Protein AF-A0A7X1X2T4-F1 (afdb_monomer)

Foldseek 3Di:
DDDDDDDDDDDPDDDDDDPPPCVVPVVVVVPDDDPVVVVVVVLLVQLLLCLLALQDWDWDDDPNDTDDTQDRQDDPVSSLVSCCRSVNVVQSLQWDWDWDDDPQKIKTWIWGALLPWALDQSQDFEEENSHTADEPLLLVLLCLLCVVSHDPNIHIHTHMYMYHPPVQKAQPPDPVSRYIDGVDSVVVSCVSNVRSNVSNVPDDVVSVPPDDD

InterPro domains:
  IPR002099 DNA mismatch repair protein MutL/Mlh/PMS [TIGR00585] (4-206)
  IPR013507 DNA mismatch repair protein, S5 domain 2-like [PF01119] (84-200)
  IPR013507 DNA mismatch repair protein, S5 domain 2-like [SM01340] (83-201)
  IPR014721 Small ribosomal subunit protein uS5 domain 2-type fold, subgroup [G3DSA:3.30.230.10] (88-198)
  IPR020568 Ribosomal protein uS5 domain 2-type superfamily [SSF54211] (62-201)
  IPR036890 Histidine kinase/HSP90-like ATPase superfamily [G3DSA:3.30.565.10] (1-87)
  IPR036890 Histidine kinase/HSP90-like ATPase superfamily [SSF55874] (4-72)
  IPR038973 DNA mismatch repair protein MutL/Mlh/Pms-like [PTHR10073] (6-193)

Structure (mmCIF, N/CA/C/O backbone):
data_AF-A0A7X1X2T4-F1
#
_entry.id   AF-A0A7X1X2T4-F1
#
loop_
_atom_site.group_PDB
_atom_site.id
_atom_site.type_symbol
_atom_site.label_atom_id
_atom_site.label_alt_id
_atom_site.label_comp_id
_atom_site.label_asym_id
_atom_site.label_entity_id
_atom_site.label_seq_id
_atom_site.pdbx_PDB_ins_code
_atom_site.Cartn_x
_atom_site.Cartn_y
_atom_site.Cartn_z
_atom_site.occupancy
_atom_site.B_iso_or_equiv
_atom_site.auth_seq_id
_atom_site.auth_comp_id
_atom_site.auth_asym_id
_atom_site.auth_atom_id
_atom_site.pdbx_PDB_model_num
ATOM 1 N N . MET A 1 1 ? -18.699 -9.659 30.745 1.00 63.59 1 MET A N 1
ATOM 2 C CA . MET A 1 1 ? -19.934 -8.911 30.433 1.00 63.59 1 MET A CA 1
ATOM 3 C C . MET A 1 1 ? -20.520 -9.538 29.179 1.00 63.59 1 MET A C 1
ATOM 5 O O . MET A 1 1 ? -19.799 -9.625 28.194 1.00 63.59 1 MET A O 1
ATOM 9 N N . ALA A 1 2 ? -21.730 -10.094 29.244 1.00 70.31 2 ALA A N 1
ATOM 10 C CA . ALA A 1 2 ? -22.362 -10.712 28.076 1.00 70.31 2 ALA A CA 1
ATOM 11 C C . ALA A 1 2 ? -22.822 -9.621 27.085 1.00 70.31 2 ALA A C 1
ATOM 13 O O . ALA A 1 2 ? -23.229 -8.547 27.541 1.00 70.31 2 ALA A O 1
ATOM 14 N N . PRO A 1 3 ? -22.749 -9.853 25.760 1.00 77.50 3 PRO A N 1
ATOM 15 C CA . PRO A 1 3 ? -23.219 -8.886 24.774 1.00 77.50 3 PRO A CA 1
ATOM 16 C C . PRO A 1 3 ? -24.728 -8.666 24.940 1.00 77.50 3 PRO A C 1
ATOM 18 O O . PRO A 1 3 ? -25.505 -9.619 24.952 1.00 77.50 3 PRO A O 1
ATOM 21 N N . ARG A 1 4 ? -25.146 -7.404 25.090 1.00 85.38 4 ARG A N 1
ATOM 22 C CA . ARG A 1 4 ? -26.554 -7.020 25.254 1.00 85.38 4 ARG A CA 1
ATOM 23 C C . ARG A 1 4 ? -27.045 -6.360 23.972 1.00 85.38 4 ARG A C 1
ATOM 25 O O . ARG A 1 4 ? -26.683 -5.222 23.693 1.00 85.38 4 ARG A O 1
ATOM 32 N N . VAL A 1 5 ? -27.860 -7.080 23.209 1.00 90.00 5 VAL A N 1
ATOM 33 C CA . VAL A 1 5 ? -28.490 -6.561 21.989 1.00 90.00 5 VAL A CA 1
ATOM 34 C C . VAL A 1 5 ? -29.560 -5.544 22.374 1.00 90.00 5 VAL A C 1
ATOM 36 O O . VAL A 1 5 ? -30.361 -5.796 23.274 1.00 90.00 5 VAL A O 1
ATOM 39 N N . GLN A 1 6 ? -29.550 -4.387 21.718 1.00 93.25 6 GLN A N 1
ATOM 40 C CA . GLN A 1 6 ? -30.522 -3.316 21.923 1.00 93.25 6 GLN A CA 1
ATOM 41 C C . GLN A 1 6 ? -30.876 -2.696 20.566 1.00 93.25 6 GLN A C 1
ATOM 43 O O . GLN A 1 6 ? -30.005 -2.644 19.693 1.00 93.25 6 GLN A O 1
ATOM 48 N N . PRO A 1 7 ? -32.119 -2.226 20.367 1.00 94.44 7 PRO A N 1
ATOM 49 C CA . PRO A 1 7 ? -32.477 -1.470 19.174 1.00 94.44 7 PRO A CA 1
ATOM 50 C C . PRO A 1 7 ? -31.606 -0.217 19.039 1.00 94.44 7 PRO A C 1
ATOM 52 O O . PRO A 1 7 ? -31.350 0.475 20.024 1.00 94.44 7 PRO A O 1
ATOM 55 N N . ALA A 1 8 ? -31.174 0.088 17.819 1.00 94.56 8 ALA A N 1
ATOM 56 C CA . ALA A 1 8 ? -30.404 1.285 17.509 1.00 94.56 8 ALA A CA 1
ATOM 57 C C . ALA A 1 8 ? -30.782 1.803 16.118 1.00 94.56 8 ALA A C 1
ATOM 59 O O . ALA A 1 8 ? -31.032 1.017 15.204 1.00 94.56 8 ALA A O 1
ATOM 60 N N . ALA A 1 9 ? -30.809 3.124 15.956 1.00 96.50 9 ALA A N 1
ATOM 61 C CA . ALA A 1 9 ? -30.953 3.746 14.647 1.00 96.50 9 ALA A CA 1
ATOM 62 C C . ALA A 1 9 ? -29.603 3.701 13.918 1.00 96.50 9 ALA A C 1
ATOM 64 O O . ALA A 1 9 ? -28.605 4.213 14.424 1.00 96.50 9 ALA A O 1
ATOM 65 N N . HIS A 1 10 ? -29.567 3.089 12.736 1.00 97.12 10 HIS A N 1
ATOM 66 C CA . HIS A 1 10 ? -28.363 3.006 11.915 1.00 97.12 10 HIS A CA 1
ATOM 67 C C . HIS A 1 10 ? -28.761 2.888 10.432 1.00 97.12 10 HIS A C 1
ATOM 69 O O . HIS A 1 10 ? -29.718 2.172 10.129 1.00 97.12 10 HIS A O 1
ATOM 75 N N . PRO A 1 11 ? -28.069 3.567 9.498 1.00 97.50 11 PRO A N 1
ATOM 76 C CA . PRO A 1 11 ? -28.269 3.342 8.064 1.00 97.50 11 PRO A CA 1
ATOM 77 C C . PRO A 1 11 ? -27.850 1.915 7.655 1.00 97.50 11 PRO A C 1
ATOM 79 O O . PRO A 1 11 ? -27.328 1.147 8.460 1.00 97.50 11 PRO A O 1
ATOM 82 N N . VAL A 1 12 ? -28.033 1.529 6.391 1.00 97.88 12 VAL A N 1
ATOM 83 C CA . VAL A 1 12 ? -27.515 0.236 5.905 1.00 97.88 12 VAL A CA 1
ATOM 84 C C . VAL A 1 12 ? -25.985 0.221 6.012 1.00 97.88 12 VAL A C 1
ATOM 86 O O . VAL A 1 12 ? -25.315 1.104 5.482 1.00 97.88 12 VAL A O 1
ATOM 89 N N . GLY A 1 13 ? -25.435 -0.772 6.713 1.00 96.38 13 GLY A N 1
ATOM 90 C CA . GLY A 1 13 ? -23.999 -0.913 6.953 1.00 96.38 13 GLY A CA 1
ATOM 91 C C . GLY A 1 13 ? -23.700 -1.408 8.365 1.00 96.38 13 GLY A C 1
ATOM 92 O O . GLY A 1 13 ? -24.553 -1.988 9.036 1.00 96.38 13 GLY A O 1
ATOM 93 N N . THR A 1 14 ? -22.476 -1.178 8.837 1.00 97.25 14 THR A N 1
ATOM 94 C CA . THR A 1 14 ? -22.048 -1.590 10.179 1.00 97.25 14 THR A CA 1
ATOM 95 C C . THR A 1 14 ? -21.086 -0.562 10.755 1.00 97.25 14 THR A C 1
ATOM 97 O O . THR A 1 14 ? -20.099 -0.212 10.112 1.00 97.25 14 THR A O 1
ATOM 100 N N . SER A 1 15 ? -21.359 -0.115 11.979 1.00 96.56 15 SER A N 1
ATOM 101 C CA . SER A 1 15 ? -20.436 0.689 12.780 1.00 96.56 15 SER A CA 1
ATOM 102 C C . SER A 1 15 ? -19.918 -0.148 13.940 1.00 96.56 15 SER A C 1
ATOM 104 O O . SER A 1 15 ? -20.695 -0.787 14.648 1.00 96.56 15 SER A O 1
ATOM 106 N N . VAL A 1 16 ? -18.601 -0.139 14.137 1.00 96.62 16 VAL A N 1
ATOM 107 C CA . VAL A 1 16 ? -17.939 -0.804 15.262 1.00 96.62 16 VAL A CA 1
ATOM 108 C C . VAL A 1 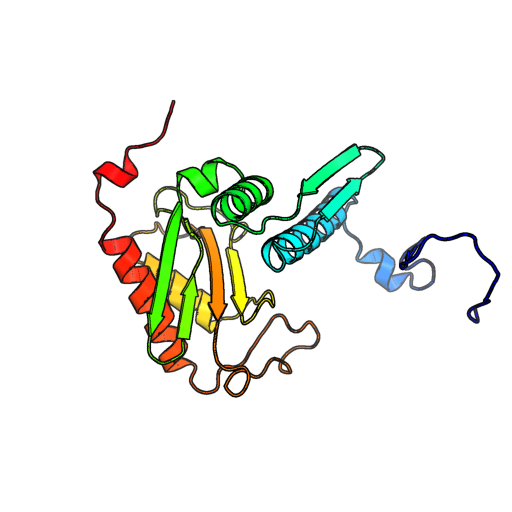16 ? -17.274 0.267 16.109 1.00 96.62 16 VAL A C 1
ATOM 110 O O . VAL A 1 16 ? -16.404 0.988 15.628 1.00 96.62 16 VAL A O 1
ATOM 113 N N . GLU A 1 17 ? -17.679 0.361 17.372 1.00 95.06 17 GLU A N 1
ATOM 114 C CA . GLU A 1 17 ? -17.093 1.283 18.336 1.00 95.06 17 GLU A CA 1
ATOM 115 C C . GLU A 1 17 ? -16.307 0.506 19.395 1.00 95.06 17 GLU A C 1
ATOM 117 O O . GLU A 1 17 ? -16.825 -0.413 20.029 1.00 95.06 17 GLU A O 1
ATOM 122 N N . VAL A 1 18 ? -15.043 0.885 19.588 1.00 95.56 18 VAL A N 1
ATOM 123 C CA . VAL A 1 18 ? -14.159 0.298 20.598 1.00 95.56 18 VAL A CA 1
ATOM 124 C C . VAL A 1 18 ? -13.723 1.410 21.542 1.00 95.56 18 VAL A C 1
ATOM 126 O O . VAL A 1 18 ? -13.043 2.346 21.126 1.00 95.56 18 VAL A O 1
ATOM 129 N N . ARG A 1 19 ? -14.113 1.305 22.814 1.00 94.88 19 ARG A N 1
ATOM 130 C CA . ARG A 1 19 ? -13.722 2.230 23.886 1.00 94.88 19 ARG A CA 1
ATOM 131 C C . ARG A 1 19 ? -12.868 1.511 24.918 1.00 94.88 19 ARG A C 1
ATOM 133 O O . ARG A 1 19 ? -12.978 0.296 25.076 1.00 94.88 19 ARG A O 1
ATOM 140 N N . ASP A 1 20 ? -12.017 2.279 25.592 1.00 93.69 20 ASP A N 1
ATOM 141 C CA . ASP A 1 20 ? -11.197 1.817 26.715 1.00 93.69 20 ASP A CA 1
ATOM 142 C C . ASP A 1 20 ? -10.411 0.530 26.404 1.00 93.69 20 ASP A C 1
ATOM 144 O O . ASP A 1 20 ? -10.425 -0.447 27.157 1.00 93.69 20 ASP A O 1
ATOM 148 N N . LEU A 1 21 ? -9.720 0.506 25.258 1.00 94.88 21 LEU A N 1
ATOM 149 C CA . LEU A 1 21 ? -8.947 -0.658 24.828 1.00 94.88 21 LEU A CA 1
ATOM 150 C C . LEU A 1 21 ? -7.968 -1.097 25.934 1.00 94.88 21 LEU A C 1
ATOM 152 O O . LEU A 1 21 ? -7.192 -0.302 26.462 1.00 94.88 21 LEU A O 1
ATOM 156 N N . PHE A 1 22 ? -8.014 -2.386 26.279 1.00 95.56 22 PHE A N 1
ATOM 157 C CA . PHE A 1 22 ? -7.233 -3.015 27.352 1.00 95.56 22 PHE A CA 1
ATOM 158 C C . PHE A 1 22 ? -7.579 -2.604 28.795 1.00 95.56 22 PHE A C 1
ATOM 160 O O . PHE A 1 22 ? -6.800 -2.928 29.697 1.00 95.56 22 PHE A O 1
ATOM 167 N N . PHE A 1 23 ? -8.732 -1.971 29.063 1.00 94.06 23 PHE A N 1
ATOM 168 C CA . PHE A 1 23 ? -9.129 -1.576 30.428 1.00 94.06 23 PHE A CA 1
ATOM 169 C C . PHE A 1 23 ? -9.095 -2.729 31.446 1.00 94.06 23 PHE A C 1
ATOM 171 O O . PHE A 1 23 ? -8.668 -2.534 32.581 1.00 94.06 23 PHE A O 1
ATOM 178 N N . ASN A 1 24 ? -9.489 -3.938 31.032 1.00 93.62 24 ASN A N 1
ATOM 179 C CA . ASN A 1 24 ? -9.535 -5.147 31.859 1.00 93.62 24 ASN A CA 1
ATOM 180 C C . ASN A 1 24 ? -8.314 -6.070 31.678 1.00 93.62 24 ASN A C 1
ATOM 182 O O . ASN A 1 24 ? -8.291 -7.176 32.214 1.00 93.62 24 ASN A O 1
ATOM 186 N N . THR A 1 25 ? -7.290 -5.634 30.938 1.00 94.56 25 THR A N 1
ATOM 187 C CA . THR A 1 25 ? -6.040 -6.382 30.732 1.00 94.56 25 THR A CA 1
ATOM 188 C C . THR A 1 25 ? -4.835 -5.485 31.042 1.00 94.56 25 THR A C 1
ATOM 190 O O . THR A 1 25 ? -4.129 -5.058 30.122 1.00 94.56 25 THR A O 1
ATOM 193 N N . PRO A 1 26 ? -4.564 -5.184 32.327 1.00 91.31 26 PRO A N 1
ATOM 194 C CA . PRO A 1 26 ? -3.590 -4.164 32.729 1.00 91.31 26 PRO A CA 1
ATOM 195 C C . PRO A 1 26 ? -2.170 -4.461 32.239 1.00 91.31 26 PRO A C 1
ATOM 197 O O . PRO A 1 26 ? -1.449 -3.543 31.856 1.00 91.31 26 PRO A O 1
ATOM 200 N N . ALA A 1 27 ? -1.779 -5.738 32.178 1.00 95.19 27 ALA A N 1
ATOM 201 C CA . ALA A 1 27 ? -0.491 -6.139 31.619 1.00 95.19 27 ALA A CA 1
ATOM 202 C C . ALA A 1 27 ? -0.345 -5.729 30.142 1.00 95.19 27 ALA A C 1
ATOM 204 O O . ALA A 1 27 ? 0.698 -5.209 29.772 1.00 95.19 27 ALA A O 1
ATOM 205 N N . ARG A 1 28 ? -1.395 -5.884 29.317 1.00 93.31 28 ARG A N 1
ATOM 206 C CA . ARG A 1 28 ? -1.387 -5.463 2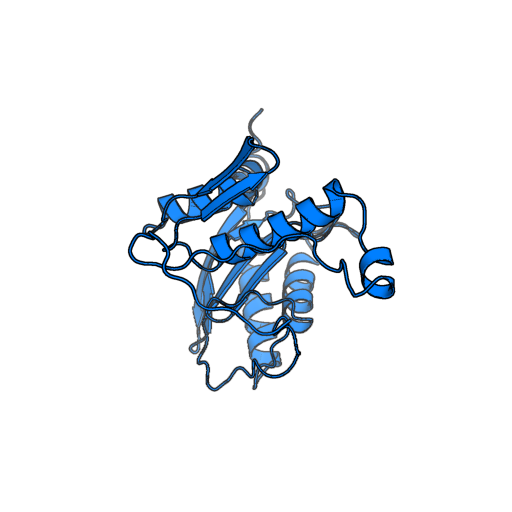7.902 1.00 93.31 28 ARG A CA 1
ATOM 207 C C . ARG A 1 28 ? -1.367 -3.945 27.758 1.00 93.31 28 ARG A C 1
ATOM 209 O O . ARG A 1 28 ? -0.632 -3.428 26.928 1.00 93.31 28 ARG A O 1
ATOM 216 N N . ARG A 1 29 ? -2.113 -3.231 28.608 1.00 92.88 29 ARG A N 1
ATOM 217 C CA . ARG A 1 29 ? -2.157 -1.760 28.603 1.00 92.88 29 ARG A CA 1
ATOM 218 C C . ARG A 1 29 ? -0.772 -1.134 28.803 1.00 92.88 29 ARG A C 1
ATOM 220 O O . ARG A 1 29 ? -0.484 -0.116 28.189 1.00 92.88 29 ARG A O 1
ATOM 227 N N . LYS A 1 30 ? 0.102 -1.768 29.595 1.00 93.19 30 LYS A N 1
ATOM 228 C CA . LYS A 1 30 ? 1.492 -1.322 29.808 1.00 93.19 30 LYS A CA 1
ATOM 229 C C . LYS A 1 30 ? 2.378 -1.386 28.553 1.00 93.19 30 LYS A C 1
ATOM 231 O O . LYS A 1 30 ? 3.438 -0.772 28.556 1.00 93.19 30 LYS A O 1
ATOM 236 N N . PHE A 1 31 ? 1.979 -2.114 27.504 1.00 95.25 31 PHE A N 1
ATOM 237 C CA . PHE A 1 31 ? 2.730 -2.178 26.242 1.00 95.25 31 PHE A CA 1
ATOM 238 C C . PHE A 1 31 ? 2.406 -1.036 25.277 1.00 95.25 31 PHE A C 1
ATOM 240 O O . PHE A 1 31 ? 3.163 -0.850 24.322 1.00 95.25 31 PHE A O 1
ATOM 247 N N . LEU A 1 32 ? 1.321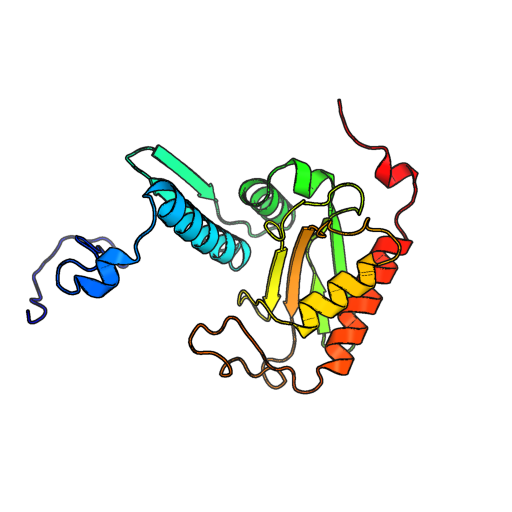 -0.288 25.515 1.00 94.25 32 LEU A N 1
ATOM 248 C CA . LEU A 1 32 ? 0.977 0.868 24.692 1.00 94.25 32 LEU A CA 1
ATOM 249 C C . LEU A 1 32 ? 2.125 1.879 24.708 1.00 94.25 32 LEU A C 1
ATOM 251 O O . LEU A 1 32 ? 2.687 2.199 25.759 1.00 94.25 32 LEU A O 1
ATOM 255 N N . LYS A 1 33 ? 2.480 2.362 23.520 1.00 96.12 33 LYS A N 1
ATOM 256 C CA . LYS A 1 33 ? 3.428 3.458 23.338 1.00 96.12 33 LYS A CA 1
ATOM 257 C C . LYS A 1 33 ? 2.718 4.800 23.531 1.00 96.12 33 LYS A C 1
ATOM 259 O O . LYS A 1 33 ? 1.610 4.878 24.058 1.00 96.12 33 LYS A O 1
ATOM 264 N N . THR A 1 34 ? 3.389 5.881 23.147 1.00 96.88 34 THR A N 1
ATOM 265 C CA . THR A 1 34 ? 2.768 7.209 23.137 1.00 96.88 34 THR A CA 1
ATOM 266 C C . THR A 1 34 ? 1.592 7.231 22.161 1.00 96.88 34 THR A C 1
ATOM 268 O O . THR A 1 34 ? 1.587 6.498 21.171 1.00 96.88 34 THR A O 1
ATOM 271 N N . GLU A 1 35 ? 0.620 8.112 22.402 1.00 95.19 35 GLU A N 1
ATOM 272 C CA . GLU A 1 35 ? -0.543 8.278 21.518 1.00 95.19 35 GLU A CA 1
ATOM 273 C C . GLU A 1 35 ? -0.132 8.523 20.064 1.00 95.19 35 GLU A C 1
ATOM 275 O O . GLU A 1 35 ? -0.711 7.947 19.148 1.00 95.19 35 GLU A O 1
ATOM 280 N N . LYS A 1 36 ? 0.921 9.325 19.856 1.00 95.88 36 LYS A N 1
ATOM 281 C CA . LYS A 1 36 ? 1.484 9.583 18.529 1.00 95.88 36 LYS A CA 1
ATOM 282 C C . LYS A 1 36 ? 1.946 8.288 17.859 1.00 95.88 36 LYS A C 1
ATOM 284 O O . LYS A 1 36 ? 1.566 8.031 16.727 1.00 95.88 36 LYS A O 1
ATOM 289 N N . THR A 1 37 ? 2.734 7.470 18.556 1.00 96.44 37 THR A N 1
ATOM 290 C CA . THR A 1 37 ? 3.276 6.224 17.999 1.00 96.44 37 THR A CA 1
ATOM 291 C C . THR A 1 37 ? 2.180 5.211 17.674 1.00 96.44 37 THR A C 1
ATOM 293 O O . THR A 1 37 ? 2.212 4.597 16.612 1.00 96.44 37 THR A O 1
ATOM 296 N N . GLU A 1 38 ? 1.192 5.048 18.555 1.00 97.06 38 GLU A N 1
ATOM 297 C CA . GLU A 1 38 ? 0.052 4.162 18.286 1.00 97.06 38 GLU A CA 1
ATOM 298 C C . GLU A 1 38 ? -0.786 4.673 17.107 1.00 97.06 38 GLU A C 1
ATOM 300 O O . GLU A 1 38 ? -1.182 3.895 16.238 1.00 97.06 38 GLU A O 1
ATOM 305 N N . PHE A 1 39 ? -1.003 5.988 17.022 1.00 96.88 39 PHE A N 1
ATOM 306 C CA . PHE A 1 39 ? -1.699 6.588 15.891 1.00 96.88 39 PHE A CA 1
ATOM 307 C C . PHE A 1 39 ? -0.935 6.413 14.570 1.00 96.88 39 PHE A C 1
ATOM 309 O O . PHE A 1 39 ? -1.550 6.076 13.561 1.00 96.88 39 PHE A O 1
ATOM 316 N N . ASP A 1 40 ? 0.391 6.567 14.569 1.00 96.06 40 ASP A N 1
ATOM 317 C CA . ASP A 1 40 ? 1.224 6.347 13.382 1.00 96.06 40 ASP A CA 1
ATOM 318 C C . ASP A 1 40 ? 1.098 4.888 12.886 1.00 96.06 40 ASP A C 1
ATOM 320 O O . ASP A 1 40 ? 0.970 4.644 11.681 1.00 96.06 40 ASP A O 1
ATOM 324 N N . HIS A 1 41 ? 1.033 3.907 13.800 1.00 95.88 41 HIS A N 1
ATOM 325 C CA . HIS A 1 41 ? 0.753 2.509 13.447 1.00 95.88 41 HIS A CA 1
ATOM 326 C C . HIS A 1 41 ? -0.647 2.320 12.845 1.00 95.88 41 HIS A C 1
ATOM 328 O O . HIS A 1 41 ? -0.793 1.623 11.838 1.00 95.88 41 HIS A O 1
ATOM 334 N N . LEU A 1 42 ? -1.679 2.942 13.426 1.00 96.38 42 LEU A N 1
ATOM 335 C CA . LEU A 1 42 ? -3.044 2.900 12.887 1.00 96.38 42 LEU A CA 1
ATOM 336 C C . LEU A 1 42 ? -3.116 3.523 11.492 1.00 96.38 42 LEU A C 1
ATOM 338 O O . LEU A 1 42 ? -3.719 2.953 10.581 1.00 96.38 42 LEU A O 1
ATOM 342 N N . GLN A 1 43 ? -2.471 4.673 11.309 1.00 96.44 43 GLN A N 1
ATOM 343 C CA . GLN A 1 43 ? -2.412 5.352 10.026 1.00 96.44 43 GLN A CA 1
ATOM 344 C C . GLN A 1 43 ? -1.743 4.466 8.969 1.00 96.44 43 GLN A C 1
ATOM 346 O O . GLN A 1 43 ? -2.270 4.349 7.865 1.00 96.44 43 GLN A O 1
ATOM 351 N N . GLU A 1 44 ? -0.640 3.791 9.297 1.00 95.69 44 GLU A N 1
ATOM 352 C CA . GLU A 1 44 ? 0.029 2.851 8.389 1.00 95.69 44 GLU A CA 1
ATOM 353 C C . GLU A 1 44 ? -0.867 1.658 8.005 1.00 95.69 44 GLU A C 1
ATOM 355 O O . GLU A 1 44 ? -0.876 1.238 6.846 1.00 95.69 44 GLU A O 1
ATOM 360 N N . VAL A 1 45 ? -1.684 1.139 8.929 1.00 95.50 45 VAL A N 1
ATOM 361 C CA . VAL A 1 45 ? -2.680 0.098 8.608 1.00 95.50 45 VAL A CA 1
ATOM 362 C C . VAL A 1 45 ? -3.699 0.612 7.587 1.00 95.50 45 VAL A C 1
ATOM 364 O O . VAL A 1 45 ? -3.964 -0.064 6.591 1.00 95.50 45 VAL A O 1
ATOM 367 N N . ILE A 1 46 ? -4.234 1.821 7.784 1.00 97.06 46 ILE A N 1
ATOM 368 C CA . ILE A 1 46 ? -5.192 2.422 6.845 1.00 97.06 46 ILE A CA 1
ATOM 369 C C . ILE A 1 46 ? -4.546 2.687 5.483 1.00 97.06 46 ILE A C 1
ATOM 371 O O . ILE A 1 46 ? -5.155 2.378 4.461 1.00 97.06 46 ILE A O 1
ATOM 375 N N . LYS A 1 47 ? -3.303 3.184 5.443 1.00 97.00 47 LYS A N 1
ATOM 376 C CA . LYS A 1 47 ? -2.554 3.378 4.190 1.00 97.00 47 LYS A CA 1
ATOM 377 C C . LYS A 1 47 ? -2.422 2.075 3.402 1.00 97.00 47 LYS A C 1
ATOM 379 O O . LYS A 1 47 ? -2.711 2.052 2.206 1.00 97.00 47 LYS A O 1
ATOM 384 N N . ARG A 1 48 ? -2.064 0.972 4.073 1.00 96.31 48 ARG A N 1
ATOM 385 C CA . ARG A 1 48 ? -1.954 -0.355 3.444 1.00 96.31 48 ARG A CA 1
ATOM 386 C C . ARG A 1 48 ? -3.266 -0.812 2.822 1.00 96.31 48 ARG A C 1
ATOM 388 O O . ARG A 1 48 ? -3.243 -1.312 1.701 1.00 96.31 48 ARG A O 1
ATOM 395 N N . LEU A 1 49 ? -4.380 -0.642 3.536 1.00 96.19 49 LEU A N 1
ATOM 396 C CA . LEU A 1 49 ? -5.715 -1.005 3.051 1.00 96.19 49 LEU A CA 1
ATOM 397 C C . LEU A 1 49 ? -6.157 -0.116 1.883 1.00 96.19 49 LEU A C 1
ATOM 399 O O . LEU A 1 49 ? -6.693 -0.620 0.899 1.00 96.19 49 LEU A O 1
ATOM 403 N N . ALA A 1 50 ? -5.879 1.186 1.958 1.00 97.31 50 ALA A N 1
ATOM 404 C CA . ALA A 1 50 ? -6.245 2.143 0.920 1.00 97.31 50 ALA A CA 1
ATOM 405 C C . ALA A 1 50 ? -5.532 1.891 -0.414 1.00 97.31 50 ALA A C 1
ATOM 407 O O . ALA A 1 50 ? -6.128 2.099 -1.473 1.00 97.31 50 ALA A O 1
ATOM 408 N N . LEU A 1 51 ? -4.281 1.432 -0.359 1.00 97.31 51 LEU A N 1
ATOM 409 C CA . LEU A 1 51 ? -3.511 1.006 -1.527 1.00 97.31 51 LEU A CA 1
ATOM 410 C C . LEU A 1 51 ? -3.903 -0.398 -2.011 1.00 97.31 51 LEU A C 1
ATOM 412 O O . LEU A 1 51 ? -3.858 -0.650 -3.206 1.00 97.31 51 LEU A O 1
ATOM 416 N N . ALA A 1 52 ? -4.337 -1.297 -1.121 1.00 96.31 52 ALA A N 1
ATOM 417 C CA . ALA A 1 52 ? -4.836 -2.620 -1.510 1.00 96.31 52 ALA A CA 1
ATOM 418 C C . ALA A 1 52 ? -6.156 -2.554 -2.296 1.00 96.31 52 ALA A C 1
ATOM 420 O O . ALA A 1 52 ? -6.416 -3.409 -3.140 1.00 96.31 52 ALA A O 1
ATOM 421 N N . ARG A 1 53 ? -7.018 -1.577 -1.978 1.00 96.44 53 ARG A N 1
ATOM 422 C CA . ARG A 1 53 ? -8.387 -1.464 -2.505 1.00 96.44 53 ARG A CA 1
ATOM 423 C C . ARG A 1 53 ? -8.670 -0.070 -3.035 1.00 96.44 53 ARG A C 1
ATOM 425 O O . ARG A 1 53 ? -9.273 0.765 -2.358 1.00 96.44 53 ARG A O 1
ATOM 432 N N . PHE A 1 54 ? -8.247 0.170 -4.273 1.00 97.38 54 PHE A N 1
ATOM 433 C CA . PHE A 1 54 ? -8.503 1.426 -4.979 1.00 97.38 54 PHE A CA 1
ATOM 434 C C . PHE A 1 54 ? -9.997 1.705 -5.188 1.00 97.38 54 PHE A C 1
ATOM 436 O O . PHE A 1 54 ? -10.410 2.857 -5.207 1.00 97.38 54 PHE A O 1
ATOM 443 N N . ASP A 1 55 ? -10.817 0.666 -5.271 1.00 96.56 55 ASP A N 1
ATOM 444 C CA . ASP A 1 55 ? -12.268 0.718 -5.446 1.00 96.56 55 ASP A CA 1
ATOM 445 C C . ASP A 1 55 ? -13.050 1.110 -4.179 1.00 96.56 55 ASP A C 1
ATOM 447 O O . ASP A 1 55 ? -14.261 1.272 -4.241 1.00 96.56 55 ASP A O 1
ATOM 451 N N . VAL A 1 56 ? -12.377 1.285 -3.037 1.00 97.38 56 VAL A N 1
ATOM 452 C CA . VAL A 1 56 ? -13.005 1.643 -1.755 1.00 97.38 56 VAL A CA 1
ATOM 453 C C . VAL A 1 56 ? -12.531 3.021 -1.307 1.00 97.38 56 VAL A C 1
ATOM 455 O O . VAL A 1 56 ? -11.332 3.304 -1.346 1.00 97.38 56 VAL A O 1
ATOM 458 N N . ALA A 1 57 ? -13.447 3.889 -0.870 1.00 97.88 57 ALA A N 1
ATOM 459 C CA . ALA A 1 57 ? -13.107 5.173 -0.256 1.00 97.88 57 ALA A CA 1
ATOM 460 C C . ALA A 1 57 ? -12.689 5.008 1.219 1.00 97.88 57 ALA A C 1
ATOM 462 O O . ALA A 1 57 ? -13.262 4.203 1.951 1.00 97.88 57 ALA A O 1
ATOM 463 N N . PHE A 1 58 ? -11.714 5.801 1.673 1.00 98.06 58 PHE A N 1
ATOM 464 C CA . PHE A 1 58 ? -11.208 5.774 3.050 1.00 98.06 58 PHE A CA 1
ATOM 465 C C . PHE A 1 58 ? -11.192 7.175 3.658 1.00 98.06 58 PHE A C 1
ATOM 467 O O . PHE A 1 58 ? -10.622 8.104 3.086 1.00 98.06 58 PHE A O 1
ATOM 474 N N . ASN A 1 59 ? -11.746 7.309 4.863 1.00 97.56 59 ASN A N 1
ATOM 475 C CA . ASN A 1 59 ? -11.648 8.517 5.675 1.00 97.56 59 ASN A CA 1
ATOM 476 C C . ASN A 1 59 ? -11.028 8.166 7.034 1.00 97.56 59 ASN A C 1
ATOM 478 O O . ASN A 1 59 ? -11.505 7.260 7.715 1.00 97.56 59 ASN A O 1
ATOM 482 N N . LEU A 1 60 ? -9.964 8.871 7.420 1.00 97.75 60 LEU A N 1
ATOM 483 C CA . LEU A 1 60 ? -9.316 8.723 8.723 1.00 97.75 60 LEU A CA 1
ATOM 484 C C . LEU A 1 60 ? -9.320 10.069 9.437 1.00 97.75 60 LEU A C 1
ATOM 486 O O . LEU A 1 60 ? -8.780 11.052 8.923 1.00 97.75 60 LEU A O 1
ATOM 490 N N . ARG A 1 61 ? -9.878 10.096 10.649 1.00 97.50 61 ARG A N 1
ATOM 491 C CA . ARG A 1 61 ? -9.890 11.267 11.530 1.00 97.50 61 ARG A CA 1
ATOM 492 C C . ARG A 1 61 ? -9.208 10.945 12.848 1.00 97.50 61 ARG A C 1
ATOM 494 O O . ARG A 1 61 ? -9.327 9.834 13.352 1.00 97.50 61 ARG A O 1
ATOM 501 N N . HIS A 1 62 ? -8.542 11.939 13.421 1.00 96.69 62 HIS A N 1
ATOM 502 C CA . HIS A 1 62 ? -7.914 11.845 14.733 1.00 96.69 62 HIS A CA 1
ATOM 503 C C . HIS A 1 62 ? -8.134 13.149 15.493 1.00 96.69 62 HIS A C 1
ATOM 505 O O . HIS A 1 62 ? -7.835 14.226 14.975 1.00 96.69 62 HIS A O 1
ATOM 511 N N . ASN A 1 63 ? 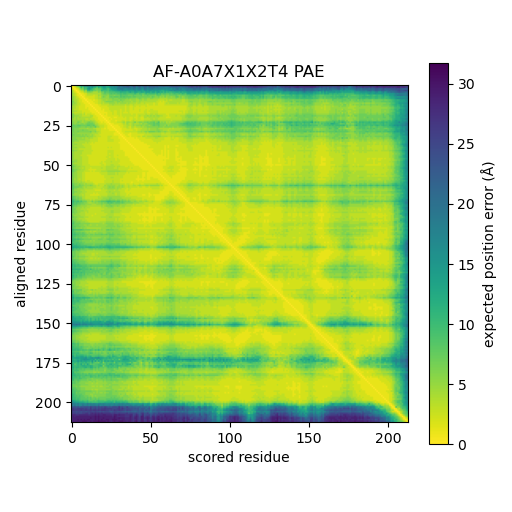-8.709 13.060 16.696 1.00 94.81 63 ASN A N 1
ATOM 512 C CA . ASN A 1 63 ? -9.002 14.207 17.565 1.00 94.81 63 ASN A CA 1
ATOM 513 C C . ASN A 1 63 ? -9.718 15.354 16.827 1.00 94.81 63 ASN A C 1
ATOM 515 O O . ASN A 1 63 ? -9.305 16.511 16.857 1.00 94.81 63 ASN A O 1
ATOM 519 N N . GLY A 1 64 ? -10.772 15.001 16.084 1.00 93.56 64 GLY A N 1
ATOM 520 C CA . GLY A 1 64 ? -11.599 15.934 15.314 1.00 93.56 64 GLY A CA 1
ATOM 521 C C . GLY A 1 64 ? -11.030 16.347 13.952 1.00 93.56 64 GLY A C 1
ATOM 522 O O . GLY A 1 64 ? -11.813 16.722 13.076 1.00 93.56 64 GLY A O 1
ATOM 523 N N . LYS A 1 65 ? -9.717 16.205 13.724 1.00 96.50 65 LYS A N 1
ATOM 524 C CA . LYS A 1 65 ? -9.040 16.597 12.477 1.00 96.50 65 LYS A CA 1
ATOM 525 C C . LYS A 1 65 ? -9.078 15.484 11.431 1.00 96.50 65 LYS A C 1
ATOM 527 O O . LYS A 1 65 ? -8.942 14.308 11.763 1.00 96.50 65 LYS A O 1
ATOM 532 N N . SER A 1 66 ? -9.255 15.861 10.166 1.00 96.19 66 SER A N 1
ATOM 533 C CA . SER A 1 66 ? -9.135 14.942 9.028 1.00 96.19 66 SER A CA 1
ATOM 534 C C . SER A 1 66 ? -7.662 14.686 8.725 1.00 96.19 66 SER A C 1
ATOM 536 O O . SER A 1 66 ? -6.907 15.635 8.538 1.00 96.19 66 SER A O 1
ATOM 538 N N . ILE A 1 67 ? -7.267 13.414 8.681 1.00 96.31 67 ILE A N 1
ATOM 539 C CA . ILE A 1 67 ? -5.885 12.977 8.436 1.00 96.31 67 ILE A CA 1
ATOM 540 C C . ILE A 1 67 ? -5.737 12.427 7.018 1.00 96.31 67 ILE A C 1
ATOM 542 O O . ILE A 1 67 ? -4.798 12.789 6.318 1.00 96.31 67 ILE A O 1
ATOM 546 N N . LEU A 1 68 ? -6.675 11.584 6.576 1.00 95.81 68 LEU A N 1
ATOM 547 C CA . LEU A 1 68 ? -6.749 11.085 5.200 1.00 95.81 68 LEU A CA 1
ATOM 548 C C . LEU A 1 68 ? -8.190 11.166 4.703 1.00 95.81 68 LEU A C 1
ATOM 550 O O . LEU A 1 68 ? -9.121 10.832 5.436 1.00 95.81 68 LEU A O 1
ATOM 554 N N . ASN A 1 69 ? -8.356 11.568 3.446 1.00 96.94 69 ASN A N 1
ATOM 555 C CA . ASN A 1 69 ? -9.631 11.521 2.742 1.00 96.94 69 ASN A CA 1
ATOM 556 C C . ASN A 1 69 ? -9.394 11.052 1.302 1.00 96.94 69 ASN A C 1
ATOM 558 O O . ASN A 1 69 ? -9.008 11.835 0.435 1.00 96.94 69 ASN A O 1
ATOM 562 N N . LEU A 1 70 ? -9.565 9.756 1.065 1.00 97.50 70 LEU A N 1
ATOM 563 C CA . LEU A 1 70 ? -9.217 9.081 -0.181 1.00 97.50 70 LEU A CA 1
ATOM 564 C C . LEU A 1 70 ? -10.499 8.623 -0.874 1.00 97.50 70 LEU A C 1
ATOM 566 O O . LEU A 1 70 ? -11.236 7.797 -0.341 1.00 97.50 70 LEU A O 1
ATOM 570 N N . HIS A 1 71 ? -10.754 9.155 -2.065 1.00 96.44 71 HIS A N 1
ATOM 571 C CA . HIS A 1 71 ? -11.914 8.799 -2.887 1.00 96.44 71 HIS A CA 1
ATOM 572 C C . HIS A 1 71 ? -11.593 7.577 -3.736 1.00 96.44 71 HIS A C 1
ATOM 574 O O . HIS A 1 71 ? -10.421 7.374 -4.063 1.00 96.44 71 HIS A O 1
ATOM 580 N N . GLU A 1 72 ? -12.605 6.781 -4.094 1.00 97.31 72 GLU A N 1
ATOM 581 C CA . GLU A 1 72 ? -12.471 5.653 -5.028 1.00 97.31 72 GLU A CA 1
ATOM 582 C C . GLU A 1 72 ? -11.665 6.038 -6.278 1.00 97.31 72 GLU A C 1
ATOM 584 O O . GLU A 1 72 ? -11.815 7.125 -6.832 1.00 97.31 72 GLU A O 1
ATOM 589 N N . ALA A 1 73 ? -10.792 5.135 -6.707 1.00 96.88 73 ALA A N 1
ATOM 590 C CA . ALA A 1 73 ? -9.793 5.347 -7.740 1.00 96.88 73 ALA A CA 1
ATOM 591 C C . ALA A 1 73 ? -9.879 4.229 -8.789 1.00 96.88 73 ALA A C 1
ATOM 593 O O . ALA A 1 73 ? -9.129 3.255 -8.765 1.00 96.88 73 ALA A O 1
ATOM 594 N N . ARG A 1 74 ? -10.855 4.335 -9.693 1.00 93.25 74 ARG A N 1
ATOM 595 C CA . ARG A 1 74 ? -11.183 3.247 -10.628 1.00 93.25 74 ARG A CA 1
ATOM 596 C C . ARG A 1 74 ? -10.255 3.216 -11.844 1.00 93.25 74 ARG A C 1
ATOM 598 O O . ARG A 1 74 ? -9.820 2.132 -12.234 1.00 93.25 74 ARG A O 1
ATOM 605 N N . ASP A 1 75 ? -9.911 4.385 -12.380 1.00 95.50 75 ASP A N 1
ATOM 606 C CA . ASP A 1 75 ? -8.991 4.552 -13.510 1.00 95.50 75 ASP A CA 1
ATOM 607 C C . ASP A 1 75 ? -7.523 4.745 -13.079 1.00 95.50 75 ASP A C 1
ATOM 609 O O . ASP A 1 75 ? -7.217 5.005 -11.912 1.00 95.50 75 ASP A O 1
ATOM 613 N N . ALA A 1 76 ? -6.601 4.612 -14.036 1.00 93.31 76 ALA A N 1
ATOM 614 C CA . ALA A 1 76 ? -5.160 4.692 -13.796 1.00 93.31 76 ALA A CA 1
ATOM 615 C C . ALA A 1 76 ? -4.719 6.045 -13.206 1.00 93.31 76 ALA A C 1
ATOM 617 O O . ALA A 1 76 ? -3.903 6.084 -12.282 1.00 93.31 76 ALA A O 1
ATOM 618 N N . THR A 1 77 ? -5.291 7.155 -13.679 1.00 95.00 77 THR A N 1
ATOM 619 C CA . THR A 1 77 ? -4.966 8.499 -13.185 1.00 95.00 77 THR A CA 1
ATOM 620 C C . THR A 1 77 ? -5.393 8.668 -11.729 1.00 95.00 77 THR A C 1
ATOM 622 O O . THR A 1 77 ? -4.635 9.188 -10.908 1.00 95.00 77 THR A O 1
ATOM 625 N N . ALA A 1 78 ? -6.586 8.197 -11.374 1.00 96.44 78 ALA A N 1
ATOM 626 C CA . ALA A 1 78 ? -7.089 8.229 -10.012 1.00 96.44 78 ALA A CA 1
ATOM 627 C C . ALA A 1 78 ? -6.266 7.322 -9.083 1.00 96.44 78 ALA A C 1
ATOM 629 O O . ALA A 1 78 ? -5.996 7.708 -7.943 1.00 96.44 78 ALA A O 1
ATOM 630 N N . ARG A 1 79 ? -5.808 6.154 -9.564 1.00 96.69 79 ARG A N 1
ATOM 631 C CA . ARG A 1 79 ? -4.901 5.275 -8.802 1.00 96.69 79 ARG A CA 1
ATOM 632 C C . ARG A 1 79 ? -3.583 5.976 -8.502 1.00 96.69 79 ARG A C 1
ATOM 634 O O . ARG A 1 79 ? -3.201 6.038 -7.336 1.00 96.69 79 ARG A O 1
ATOM 641 N N . ALA A 1 80 ? -2.953 6.584 -9.506 1.00 95.94 80 ALA A N 1
ATOM 642 C CA . ALA A 1 80 ? -1.724 7.356 -9.326 1.00 95.94 80 ALA A CA 1
ATOM 643 C C . ALA A 1 80 ? -1.915 8.508 -8.319 1.00 95.94 80 ALA A C 1
ATOM 645 O O . ALA A 1 80 ? -1.134 8.647 -7.378 1.00 95.94 80 ALA A O 1
ATOM 646 N N . ARG A 1 81 ? -3.014 9.274 -8.423 1.00 96.00 81 ARG A N 1
ATOM 647 C CA . ARG A 1 81 ? -3.362 10.322 -7.440 1.00 96.00 81 ARG A CA 1
ATOM 648 C C . ARG A 1 81 ? -3.517 9.769 -6.024 1.00 96.00 81 ARG A C 1
ATOM 650 O O . ARG A 1 81 ? -3.046 10.392 -5.075 1.00 96.00 81 ARG A O 1
ATOM 657 N N . ARG A 1 82 ? -4.150 8.601 -5.859 1.00 97.50 82 ARG A N 1
ATOM 658 C CA . ARG A 1 82 ? -4.254 7.948 -4.547 1.00 97.50 82 ARG A CA 1
ATOM 659 C C . ARG A 1 82 ? -2.878 7.544 -4.020 1.00 97.50 82 ARG A C 1
ATOM 661 O O . ARG A 1 82 ? -2.614 7.764 -2.840 1.00 97.50 82 ARG A O 1
ATOM 668 N N . VAL A 1 83 ? -2.006 6.995 -4.865 1.00 97.12 83 VAL A N 1
ATOM 669 C CA . VAL A 1 83 ? -0.627 6.666 -4.477 1.00 97.12 83 VAL A CA 1
ATOM 670 C C . VAL A 1 83 ? 0.117 7.915 -4.009 1.00 97.12 83 VAL A C 1
ATOM 672 O O . VAL A 1 83 ? 0.669 7.899 -2.912 1.00 97.12 83 VAL A O 1
ATOM 675 N N . ALA A 1 84 ? 0.043 9.028 -4.744 1.00 96.44 84 ALA A N 1
ATOM 676 C CA . ALA A 1 84 ? 0.6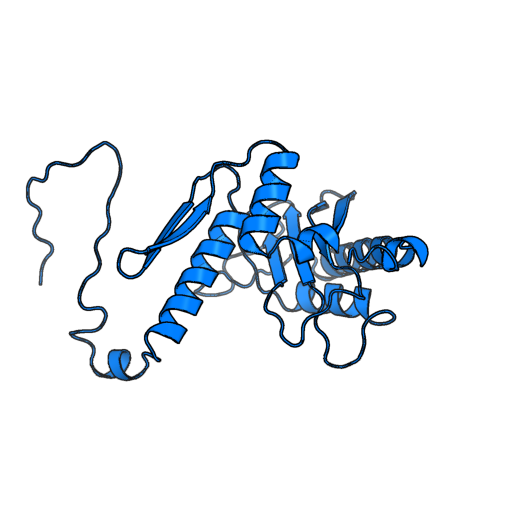22 10.302 -4.311 1.00 96.44 84 ALA A CA 1
ATOM 677 C C . ALA A 1 84 ? 0.033 10.802 -2.978 1.00 96.44 84 ALA A C 1
ATOM 679 O O . ALA A 1 84 ? 0.768 11.272 -2.114 1.00 96.44 84 ALA A O 1
ATOM 680 N N . ALA A 1 85 ? -1.277 10.659 -2.757 1.00 96.12 85 ALA A N 1
ATOM 681 C CA . ALA A 1 85 ? -1.909 11.057 -1.497 1.00 96.12 85 ALA A CA 1
ATOM 682 C C . ALA A 1 85 ? -1.461 10.200 -0.293 1.00 96.12 85 ALA A C 1
ATOM 684 O O . ALA A 1 85 ? -1.445 10.684 0.839 1.00 96.12 85 ALA A O 1
ATOM 685 N N . VAL A 1 86 ? -1.097 8.932 -0.515 1.00 96.75 86 VAL A N 1
ATOM 686 C CA . VAL A 1 86 ? -0.672 7.999 0.545 1.00 96.75 86 VAL A CA 1
ATOM 687 C C . VAL A 1 86 ? 0.839 8.058 0.805 1.00 96.75 86 VAL A C 1
ATOM 689 O O . VAL A 1 86 ? 1.268 8.088 1.968 1.00 96.75 86 VAL A O 1
ATOM 692 N N . CYS A 1 87 ? 1.630 8.063 -0.269 1.00 95.69 87 CYS A N 1
ATOM 693 C CA . CYS A 1 87 ? 3.092 7.967 -0.266 1.00 95.69 87 CYS A CA 1
ATOM 694 C C . CYS A 1 87 ? 3.792 9.333 -0.360 1.00 95.69 87 CYS A C 1
ATOM 696 O O . CYS A 1 87 ? 4.989 9.422 -0.097 1.00 95.69 87 CYS A O 1
ATOM 698 N N . GLY A 1 88 ? 3.050 10.393 -0.682 1.00 94.75 88 GLY A N 1
ATOM 699 C CA . GLY A 1 88 ? 3.558 11.738 -0.946 1.00 94.75 88 GLY A CA 1
ATOM 700 C C . GLY A 1 88 ? 3.730 12.008 -2.450 1.00 94.75 88 GLY A C 1
ATOM 701 O O . GLY A 1 88 ? 4.049 11.085 -3.202 1.00 94.75 88 GLY A O 1
ATOM 702 N N . PRO A 1 89 ? 3.548 13.262 -2.907 1.00 94.12 89 PRO A N 1
ATOM 703 C CA . PRO A 1 89 ? 3.671 13.623 -4.324 1.00 94.12 89 PRO A CA 1
ATOM 704 C C . PRO A 1 89 ? 5.077 13.354 -4.873 1.00 94.12 89 PRO A C 1
ATOM 706 O O . PRO A 1 89 ? 5.206 12.753 -5.935 1.00 94.12 89 PRO A O 1
ATOM 709 N N . ALA A 1 90 ? 6.111 13.653 -4.080 1.00 93.94 90 ALA A N 1
ATOM 710 C CA . ALA A 1 90 ? 7.506 13.412 -4.441 1.00 93.94 90 ALA A CA 1
ATOM 711 C C . ALA A 1 90 ? 7.814 11.937 -4.752 1.00 93.94 90 ALA A C 1
ATOM 713 O O . ALA A 1 90 ? 8.693 11.660 -5.559 1.00 93.94 90 ALA A O 1
ATOM 714 N N . PHE A 1 91 ? 7.095 10.982 -4.140 1.00 95.19 91 PHE A N 1
ATOM 715 C CA . PHE A 1 91 ? 7.260 9.572 -4.499 1.00 95.19 91 PHE A CA 1
ATOM 716 C C . PHE A 1 91 ? 6.784 9.315 -5.927 1.00 95.19 91 PHE A C 1
ATOM 718 O O . PHE A 1 91 ? 7.503 8.685 -6.687 1.00 95.19 91 PHE A O 1
ATOM 725 N N . LEU A 1 92 ? 5.595 9.801 -6.298 1.00 93.75 92 LEU A N 1
ATOM 726 C CA . LEU A 1 92 ? 5.045 9.561 -7.632 1.00 93.75 92 LEU A CA 1
ATOM 727 C C . LEU A 1 92 ? 5.872 10.261 -8.722 1.00 93.75 92 LEU A C 1
ATOM 729 O O . LEU A 1 92 ? 6.070 9.688 -9.786 1.00 93.75 92 LEU A O 1
ATOM 733 N N . GLU A 1 93 ? 6.369 11.467 -8.444 1.00 93.00 93 GLU A N 1
ATOM 734 C CA . GLU A 1 93 ? 7.261 12.220 -9.341 1.00 93.00 93 GLU A CA 1
ATOM 735 C C . GLU A 1 93 ? 8.603 11.517 -9.568 1.00 93.00 93 GLU A C 1
ATOM 737 O O . GLU A 1 93 ? 9.201 11.651 -10.630 1.00 93.00 93 GLU A O 1
ATOM 742 N N . GLN A 1 94 ? 9.071 10.759 -8.576 1.00 94.12 94 GLN A N 1
ATOM 743 C CA . GLN A 1 94 ? 10.338 10.034 -8.613 1.00 94.12 94 GLN A CA 1
ATOM 744 C C . GLN A 1 94 ? 10.130 8.517 -8.697 1.00 94.12 94 GLN A C 1
ATOM 746 O O . GLN A 1 94 ? 10.963 7.750 -8.207 1.00 94.12 94 GLN A O 1
ATOM 751 N N . ALA A 1 95 ? 9.020 8.065 -9.282 1.00 94.25 95 ALA A N 1
ATOM 752 C CA . ALA A 1 95 ? 8.737 6.649 -9.457 1.00 94.25 95 ALA A CA 1
ATOM 753 C C . ALA A 1 95 ? 8.471 6.291 -10.916 1.00 94.25 95 ALA A C 1
ATOM 755 O O . ALA A 1 95 ? 7.781 6.990 -11.652 1.00 94.25 95 ALA A O 1
ATOM 756 N N . LEU A 1 96 ? 8.977 5.126 -11.294 1.00 93.81 96 LEU A N 1
ATOM 757 C CA . LEU A 1 96 ? 8.745 4.496 -12.578 1.00 93.81 96 LEU A CA 1
ATOM 758 C C . LEU A 1 96 ? 7.513 3.598 -12.477 1.00 93.81 96 LEU A C 1
ATOM 760 O O . LEU A 1 96 ? 7.484 2.717 -11.605 1.00 93.81 96 LEU A O 1
ATOM 764 N N . PRO A 1 97 ? 6.499 3.786 -13.336 1.00 94.81 97 PRO A N 1
ATOM 765 C CA . PRO A 1 97 ? 5.437 2.810 -13.466 1.00 94.81 97 PRO A CA 1
ATOM 766 C C . PRO A 1 97 ? 6.000 1.531 -14.093 1.00 94.81 97 PRO A C 1
ATOM 768 O O . PRO A 1 97 ? 6.783 1.582 -15.041 1.00 94.81 97 PRO A O 1
ATOM 771 N N . ILE A 1 98 ? 5.586 0.382 -13.572 1.00 95.31 98 ILE A N 1
ATOM 772 C CA . ILE A 1 98 ? 5.892 -0.922 -14.152 1.00 95.31 98 ILE A CA 1
ATOM 773 C C . ILE A 1 98 ? 4.598 -1.684 -14.407 1.00 95.31 98 ILE A C 1
ATOM 775 O O . ILE A 1 98 ? 3.653 -1.589 -13.623 1.00 95.31 98 ILE A O 1
ATOM 779 N N . GLU A 1 99 ? 4.580 -2.454 -15.487 1.00 96.31 99 GLU A N 1
ATOM 780 C CA . GLU A 1 99 ? 3.510 -3.387 -15.827 1.00 96.31 99 GLU A CA 1
ATOM 781 C C . GLU A 1 99 ? 4.111 -4.486 -16.702 1.00 96.31 99 GLU A C 1
ATOM 783 O O . GLU A 1 99 ? 4.564 -4.238 -17.820 1.00 96.31 99 GLU A O 1
ATOM 788 N N . VAL A 1 100 ? 4.221 -5.692 -16.148 1.00 96.94 100 VAL A N 1
ATOM 789 C CA . VAL A 1 100 ? 4.824 -6.842 -16.822 1.00 96.94 100 VAL A CA 1
ATOM 790 C C . VAL A 1 100 ? 4.038 -8.094 -16.487 1.00 96.94 100 VAL A C 1
ATOM 792 O O . VAL A 1 100 ? 3.873 -8.443 -15.319 1.00 96.94 100 VAL A O 1
ATOM 795 N N . GLU A 1 101 ? 3.635 -8.819 -17.524 1.00 96.38 101 GLU A N 1
ATOM 796 C CA . GLU A 1 101 ? 2.998 -10.125 -17.410 1.00 96.38 101 GLU A CA 1
ATOM 797 C C . GLU A 1 101 ? 3.833 -11.191 -18.131 1.00 96.38 101 GLU A C 1
ATOM 799 O O . GLU A 1 101 ? 4.227 -11.025 -19.289 1.00 96.38 101 GLU A O 1
ATOM 804 N N . ARG A 1 102 ? 4.147 -12.295 -17.443 1.00 93.81 102 ARG A N 1
ATOM 805 C CA . ARG A 1 102 ? 4.848 -13.446 -18.028 1.00 93.81 102 ARG A CA 1
ATOM 806 C C . ARG A 1 102 ? 4.535 -14.729 -17.271 1.00 93.81 102 ARG A C 1
ATOM 808 O O . ARG A 1 102 ? 4.628 -14.762 -16.051 1.00 93.81 102 ARG A O 1
ATOM 815 N N . ASN A 1 103 ? 4.281 -15.822 -17.992 1.00 88.69 103 ASN A N 1
ATOM 816 C CA . ASN A 1 103 ? 4.081 -17.158 -17.411 1.00 88.69 103 ASN A CA 1
ATOM 817 C C . ASN A 1 103 ? 2.988 -17.199 -16.317 1.00 88.69 103 ASN A C 1
ATOM 819 O O . ASN A 1 103 ? 3.149 -17.896 -15.319 1.00 88.69 103 ASN A O 1
ATOM 823 N N . GLY A 1 104 ? 1.905 -16.430 -16.479 1.00 90.81 104 GLY A N 1
ATOM 824 C CA . GLY A 1 104 ? 0.828 -16.336 -15.482 1.00 90.81 104 GLY A CA 1
ATOM 825 C C . GLY A 1 104 ? 1.200 -15.565 -14.209 1.00 90.81 104 GLY A C 1
ATOM 826 O O . GLY A 1 104 ? 0.475 -15.638 -13.219 1.00 90.81 104 GLY A O 1
ATOM 827 N N . LEU A 1 105 ? 2.331 -14.854 -14.221 1.00 95.81 105 LEU A N 1
ATOM 828 C CA . LEU A 1 105 ? 2.730 -13.894 -13.200 1.00 95.81 105 LEU A CA 1
ATOM 829 C C . LEU A 1 105 ? 2.536 -12.488 -13.755 1.00 95.81 105 LEU A C 1
ATOM 831 O O . LEU A 1 105 ? 3.055 -12.181 -14.828 1.00 95.81 105 LEU A O 1
ATOM 835 N N . HIS A 1 106 ? 1.853 -11.632 -13.011 1.00 97.75 106 HIS A N 1
ATOM 836 C CA . HIS A 1 106 ? 1.641 -10.240 -13.378 1.00 97.75 106 HIS A CA 1
ATOM 837 C C . HIS A 1 106 ? 2.160 -9.341 -12.254 1.00 97.75 106 HIS A C 1
ATOM 839 O O . HIS A 1 106 ? 1.799 -9.502 -11.091 1.00 97.75 106 HIS A O 1
ATOM 845 N N . LEU A 1 107 ? 3.069 -8.426 -12.581 1.00 98.00 107 LEU A N 1
ATOM 846 C CA . LEU A 1 107 ? 3.599 -7.428 -11.660 1.00 98.00 107 LEU A CA 1
ATOM 847 C C . LEU A 1 107 ? 3.320 -6.044 -12.222 1.00 98.00 107 LEU A C 1
ATOM 849 O O . LEU A 1 107 ? 3.770 -5.718 -13.320 1.00 98.00 107 LEU A O 1
ATOM 853 N N . TRP A 1 108 ? 2.656 -5.214 -11.430 1.00 97.69 108 TRP A N 1
ATOM 854 C CA . TRP A 1 108 ? 2.393 -3.828 -11.781 1.00 97.69 108 TRP A CA 1
ATOM 855 C C . TRP A 1 108 ? 2.553 -2.895 -10.582 1.00 97.69 108 TRP A C 1
ATOM 857 O O . TRP A 1 108 ? 2.601 -3.331 -9.429 1.00 97.69 108 TRP A O 1
ATOM 867 N N . GLY A 1 109 ? 2.656 -1.594 -10.839 1.00 97.19 109 GLY A N 1
ATOM 868 C CA . GLY A 1 109 ? 2.722 -0.566 -9.802 1.00 97.19 109 GLY A CA 1
ATOM 869 C C . GLY A 1 109 ? 3.831 0.444 -10.051 1.00 97.19 109 GLY A C 1
ATOM 870 O O . GLY A 1 109 ? 4.093 0.806 -11.191 1.00 97.19 109 GLY A O 1
ATOM 871 N N . TRP A 1 110 ? 4.463 0.915 -8.979 1.00 97.31 110 TRP A N 1
ATOM 872 C CA . TRP A 1 110 ? 5.444 1.997 -9.009 1.00 97.31 110 TRP A CA 1
ATOM 873 C C . TRP A 1 110 ? 6.701 1.636 -8.235 1.00 97.31 110 TRP A C 1
ATOM 875 O O . TRP A 1 110 ? 6.639 1.126 -7.112 1.00 97.31 110 TRP A O 1
ATOM 885 N N . VAL A 1 111 ? 7.845 1.956 -8.822 1.00 96.00 111 VAL A N 1
ATOM 886 C CA . VAL A 1 111 ? 9.176 1.654 -8.299 1.00 96.00 111 VAL A CA 1
ATOM 887 C C . VAL A 1 111 ? 9.963 2.954 -8.257 1.00 96.00 111 VAL A C 1
ATOM 889 O O . VAL A 1 111 ? 10.139 3.603 -9.281 1.00 96.00 111 VAL A O 1
ATOM 892 N N . GLY A 1 112 ? 10.405 3.369 -7.076 1.00 94.50 112 GLY A N 1
ATOM 893 C CA . GLY A 1 112 ? 11.138 4.616 -6.904 1.00 94.50 112 GLY A CA 1
ATOM 894 C C . GLY A 1 112 ? 12.493 4.579 -7.600 1.00 94.50 112 GLY A C 1
ATOM 895 O O . GLY A 1 112 ? 13.208 3.572 -7.533 1.00 94.50 112 GLY A O 1
ATOM 896 N N . LEU A 1 113 ? 12.863 5.690 -8.226 1.00 93.19 113 LEU A N 1
ATOM 897 C CA . LEU A 1 113 ? 14.194 5.894 -8.775 1.00 93.19 113 LEU A CA 1
ATOM 898 C C . LEU A 1 113 ? 15.253 5.726 -7.672 1.00 93.19 113 LEU A C 1
ATOM 900 O O . LEU A 1 113 ? 14.991 6.055 -6.511 1.00 93.19 113 LEU A O 1
ATOM 904 N N . PRO A 1 114 ? 16.472 5.260 -7.995 1.00 89.88 114 PRO A N 1
ATOM 905 C CA . PRO A 1 114 ? 17.533 5.104 -6.995 1.00 89.88 114 PRO A CA 1
ATOM 906 C C . PRO A 1 114 ? 17.880 6.406 -6.244 1.00 89.88 114 PRO A C 1
ATOM 908 O O . PRO A 1 114 ? 18.257 6.371 -5.067 1.00 89.88 114 PRO A O 1
ATOM 911 N N . THR A 1 115 ? 17.687 7.558 -6.897 1.00 88.50 115 THR A N 1
ATOM 912 C CA . THR A 1 115 ? 17.806 8.908 -6.321 1.00 88.50 115 THR A CA 1
ATOM 913 C C . THR A 1 115 ? 16.775 9.164 -5.216 1.00 88.50 115 THR A C 1
ATOM 915 O O . THR A 1 115 ? 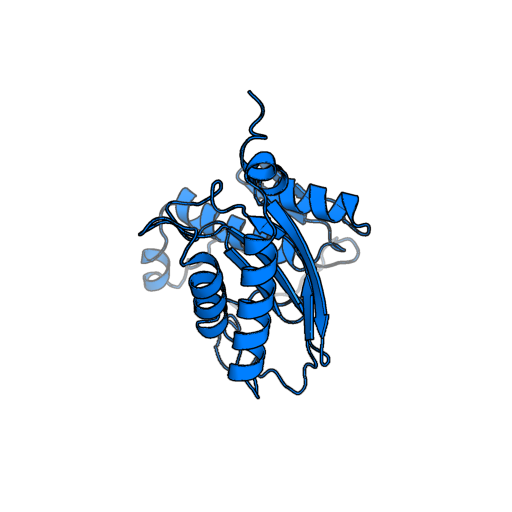17.099 9.780 -4.198 1.00 88.50 115 THR A O 1
ATOM 918 N N . PHE A 1 116 ? 15.564 8.613 -5.341 1.00 90.94 116 PHE A N 1
ATOM 919 C CA . PHE A 1 116 ? 14.496 8.695 -4.345 1.00 90.94 116 PHE A CA 1
ATOM 920 C C . PHE A 1 116 ? 14.500 7.483 -3.408 1.00 90.94 116 PHE A C 1
ATOM 922 O O . PHE A 1 116 ? 13.628 6.608 -3.392 1.00 90.94 116 PHE A O 1
ATOM 929 N N . SER A 1 117 ? 15.532 7.453 -2.574 1.00 90.75 117 SER A N 1
ATOM 930 C CA . SER A 1 117 ? 15.713 6.436 -1.543 1.00 90.75 117 SER A CA 1
ATOM 931 C C . SER A 1 117 ? 15.341 6.944 -0.149 1.00 90.75 117 SER A C 1
ATOM 933 O O . SER A 1 117 ? 15.213 8.147 0.095 1.00 90.75 117 SER A O 1
ATOM 935 N N . ARG A 1 118 ? 15.177 6.027 0.806 1.00 93.06 118 ARG A N 1
ATOM 936 C CA . ARG A 1 118 ? 14.829 6.344 2.201 1.00 93.06 118 ARG A CA 1
ATOM 937 C C . ARG A 1 118 ? 15.901 5.854 3.162 1.00 93.06 118 ARG A C 1
ATOM 939 O O . ARG A 1 118 ? 16.649 4.927 2.862 1.00 93.06 118 ARG A O 1
ATOM 946 N N . SER A 1 119 ? 15.976 6.479 4.333 1.00 91.88 119 SER A N 1
ATOM 947 C CA . SER A 1 119 ? 16.810 6.002 5.446 1.00 91.88 119 SER A CA 1
ATOM 948 C C . SER A 1 119 ? 16.172 4.835 6.203 1.00 91.88 119 SER A C 1
ATOM 950 O O . SER A 1 119 ? 16.847 4.188 6.994 1.00 91.88 119 SER A O 1
ATOM 952 N N . GLN A 1 120 ? 14.882 4.577 5.980 1.00 91.50 120 GLN A N 1
ATOM 953 C CA . GLN A 1 120 ? 14.096 3.517 6.606 1.00 91.50 120 GLN A CA 1
ATOM 954 C C . GLN A 1 120 ? 13.226 2.830 5.548 1.00 91.50 120 GLN A C 1
ATOM 956 O O . GLN A 1 120 ? 12.951 3.403 4.498 1.00 91.50 120 GLN A O 1
ATOM 961 N N . ALA A 1 121 ? 12.757 1.614 5.824 1.00 90.06 121 ALA A N 1
ATOM 962 C CA . ALA A 1 121 ? 11.858 0.865 4.940 1.00 90.06 121 ALA A CA 1
ATOM 963 C C . ALA A 1 121 ? 10.383 1.312 5.081 1.00 90.06 121 ALA A C 1
ATOM 965 O O . ALA A 1 121 ? 9.493 0.484 5.267 1.00 90.06 121 ALA A O 1
ATOM 966 N N . ASP A 1 122 ? 10.127 2.623 5.056 1.00 90.56 122 ASP A N 1
ATOM 967 C CA . ASP A 1 122 ? 8.816 3.223 5.346 1.00 90.56 122 ASP A CA 1
ATOM 968 C C . ASP A 1 122 ? 7.890 3.351 4.123 1.00 90.56 122 ASP A C 1
ATOM 970 O O . ASP A 1 122 ? 6.676 3.428 4.286 1.00 90.56 122 ASP A O 1
ATOM 974 N N . LEU A 1 123 ? 8.436 3.306 2.905 1.00 94.75 123 LEU A N 1
ATOM 975 C CA . LEU A 1 123 ? 7.686 3.329 1.640 1.00 94.75 123 LEU A CA 1
ATOM 976 C C . LEU A 1 123 ? 7.863 2.025 0.852 1.00 94.75 123 LEU A C 1
ATOM 978 O O . LEU A 1 123 ? 8.264 2.030 -0.308 1.00 94.75 123 LEU A O 1
ATOM 982 N N . GLN A 1 124 ? 7.603 0.895 1.509 1.00 95.69 124 GLN A N 1
ATOM 983 C CA . GLN A 1 124 ? 7.688 -0.438 0.909 1.00 95.69 124 GLN A CA 1
ATOM 984 C C . GLN A 1 124 ? 6.346 -1.153 1.039 1.00 95.69 124 GLN A C 1
ATOM 986 O O . GLN A 1 124 ? 6.026 -1.759 2.071 1.00 95.69 124 GLN A O 1
ATOM 991 N N . TYR A 1 125 ? 5.551 -1.065 -0.024 1.00 97.06 125 TYR A N 1
ATOM 992 C CA . TYR A 1 125 ? 4.238 -1.683 -0.111 1.00 97.06 125 TYR A CA 1
ATOM 993 C C . TYR A 1 125 ? 4.256 -2.753 -1.200 1.00 97.06 125 TYR A C 1
ATOM 995 O O . TYR A 1 125 ? 4.478 -2.459 -2.370 1.00 97.06 125 TYR A O 1
ATOM 1003 N N . PHE A 1 126 ? 4.034 -4.002 -0.802 1.00 96.88 126 PHE A N 1
ATOM 1004 C CA . PHE A 1 126 ? 3.924 -5.133 -1.715 1.00 96.88 126 PHE A CA 1
ATOM 1005 C C . PHE A 1 126 ? 2.614 -5.862 -1.456 1.00 96.88 126 PHE A C 1
ATOM 1007 O O . PHE A 1 126 ? 2.267 -6.134 -0.300 1.00 96.88 126 PHE A O 1
ATOM 1014 N N . TYR A 1 127 ? 1.901 -6.184 -2.526 1.00 97.25 127 TYR A N 1
ATOM 1015 C CA . TYR A 1 127 ? 0.616 -6.856 -2.472 1.00 97.25 127 TYR A CA 1
ATOM 1016 C C . TYR A 1 127 ? 0.659 -8.133 -3.294 1.00 97.25 127 TYR A C 1
ATOM 1018 O O . TYR A 1 127 ? 1.154 -8.117 -4.411 1.00 97.25 127 TYR A O 1
ATOM 1026 N N . VAL A 1 128 ? 0.107 -9.220 -2.759 1.00 96.12 128 VAL A N 1
ATOM 1027 C CA . VAL A 1 128 ? -0.125 -10.465 -3.502 1.00 96.12 128 VAL A CA 1
ATOM 1028 C C . VAL A 1 128 ? -1.625 -10.681 -3.582 1.00 96.12 128 VAL A C 1
ATOM 1030 O O . VAL A 1 128 ? -2.265 -10.825 -2.539 1.00 96.12 128 VAL A O 1
ATOM 1033 N N . ASN A 1 129 ? -2.198 -10.656 -4.786 1.00 95.06 129 ASN A N 1
ATOM 1034 C CA . ASN A 1 129 ? -3.642 -10.805 -5.010 1.00 95.06 129 ASN A CA 1
ATOM 1035 C C . ASN A 1 129 ? -4.483 -9.887 -4.089 1.00 95.06 129 ASN A C 1
ATOM 1037 O O . ASN A 1 129 ? -5.441 -10.315 -3.444 1.00 95.06 129 ASN A O 1
ATOM 1041 N N . GLY A 1 130 ? -4.060 -8.625 -3.946 1.00 92.81 130 GLY A N 1
ATOM 1042 C CA . GLY A 1 130 ? -4.721 -7.617 -3.104 1.00 92.81 130 GLY A CA 1
ATOM 1043 C C . GLY A 1 130 ? -4.439 -7.707 -1.595 1.00 92.81 130 GLY A C 1
ATOM 1044 O O . GLY A 1 130 ? -4.906 -6.862 -0.834 1.00 92.81 130 GLY A O 1
ATOM 1045 N N . ARG A 1 131 ? -3.657 -8.684 -1.119 1.00 92.69 131 ARG A N 1
ATOM 1046 C CA . ARG A 1 131 ? -3.241 -8.785 0.292 1.00 92.69 131 ARG A CA 1
ATOM 1047 C C . ARG A 1 131 ? -1.887 -8.117 0.501 1.00 92.69 131 ARG A C 1
ATOM 1049 O O . ARG A 1 131 ? -0.938 -8.456 -0.190 1.00 92.69 131 ARG A O 1
ATOM 1056 N N . ALA A 1 132 ? -1.771 -7.228 1.489 1.00 93.75 132 ALA A N 1
ATOM 1057 C CA . ALA A 1 132 ? -0.484 -6.645 1.873 1.00 93.75 132 ALA A CA 1
ATOM 1058 C C . ALA A 1 132 ? 0.440 -7.716 2.478 1.00 93.75 132 ALA A C 1
ATOM 1060 O O . ALA A 1 132 ? 0.075 -8.367 3.459 1.00 93.75 132 ALA A O 1
ATOM 1061 N N . VAL A 1 133 ? 1.642 -7.860 1.923 1.00 92.44 133 VAL A N 1
ATOM 1062 C CA . VAL A 1 133 ? 2.616 -8.892 2.297 1.00 92.44 133 VAL A CA 1
ATOM 1063 C C . VAL A 1 133 ? 3.959 -8.247 2.650 1.00 92.44 133 VAL A C 1
ATOM 1065 O O . VAL A 1 133 ? 4.358 -7.226 2.094 1.00 92.44 133 VAL A O 1
ATOM 1068 N N . ARG A 1 134 ? 4.657 -8.840 3.618 1.00 89.56 134 ARG A N 1
ATOM 1069 C CA . ARG A 1 134 ? 6.030 -8.524 4.020 1.00 89.56 134 ARG A CA 1
ATOM 1070 C C . ARG A 1 134 ? 6.840 -9.816 4.008 1.00 89.56 134 ARG A C 1
ATOM 1072 O O . ARG A 1 134 ? 7.128 -10.383 5.056 1.00 89.56 134 ARG A O 1
ATOM 1079 N N . ASP A 1 135 ? 7.164 -10.290 2.811 1.00 88.31 135 ASP A N 1
ATOM 1080 C CA . ASP A 1 135 ? 7.875 -11.552 2.625 1.00 88.31 135 ASP A CA 1
ATOM 1081 C C . ASP A 1 135 ? 9.382 -11.344 2.392 1.00 88.31 135 ASP A C 1
ATOM 1083 O O . ASP A 1 135 ? 9.808 -10.392 1.729 1.00 88.31 135 ASP A O 1
ATOM 1087 N N . LYS A 1 136 ? 10.205 -12.243 2.946 1.00 89.69 136 LYS A N 1
ATOM 1088 C CA . LYS A 1 136 ? 11.672 -12.163 2.861 1.00 89.69 136 LYS A CA 1
ATOM 1089 C C . LYS A 1 136 ? 12.192 -12.390 1.443 1.00 89.69 136 LYS A C 1
ATOM 1091 O O . LYS A 1 136 ? 13.184 -11.765 1.074 1.00 89.69 136 LYS A O 1
ATOM 1096 N N . LEU A 1 137 ? 11.542 -13.252 0.663 1.00 92.12 137 LEU A N 1
ATOM 1097 C CA . LEU A 1 137 ? 11.905 -13.550 -0.721 1.00 92.12 137 LEU A CA 1
ATOM 1098 C C . LEU A 1 137 ? 11.722 -12.315 -1.595 1.00 92.12 137 LEU A C 1
ATOM 1100 O O . LEU A 1 137 ? 12.638 -11.923 -2.312 1.00 92.12 137 LEU A O 1
ATOM 1104 N N . VAL A 1 138 ? 10.572 -11.654 -1.459 1.00 91.50 138 VAL A N 1
ATOM 1105 C CA . VAL A 1 138 ? 10.270 -10.399 -2.157 1.00 91.50 138 VAL A CA 1
ATOM 1106 C C . VAL A 1 138 ? 11.263 -9.314 -1.750 1.00 91.50 138 VAL A C 1
ATOM 1108 O O . VAL A 1 138 ? 11.879 -8.679 -2.603 1.00 91.50 138 VAL A O 1
ATOM 1111 N N . ALA A 1 139 ? 11.478 -9.131 -0.443 1.00 91.75 139 ALA A N 1
ATOM 1112 C CA . ALA A 1 139 ? 12.429 -8.143 0.058 1.00 91.75 139 ALA A CA 1
ATOM 1113 C C . ALA A 1 139 ? 13.857 -8.401 -0.450 1.00 91.75 139 ALA A C 1
ATOM 1115 O O . ALA A 1 139 ? 14.609 -7.455 -0.690 1.00 91.75 139 ALA A O 1
ATOM 1116 N N . HIS A 1 140 ? 14.246 -9.669 -0.608 1.00 93.38 140 HIS A N 1
ATOM 1117 C CA . HIS A 1 140 ? 15.538 -10.028 -1.173 1.00 93.38 140 HIS A CA 1
ATOM 1118 C C . HIS A 1 140 ? 15.623 -9.718 -2.670 1.00 93.38 140 HIS A C 1
ATOM 1120 O O . HIS A 1 140 ? 16.581 -9.052 -3.060 1.00 93.38 140 HIS A O 1
ATOM 1126 N N . ALA A 1 141 ? 14.617 -10.108 -3.461 1.00 94.69 141 ALA A N 1
ATOM 1127 C CA . ALA A 1 141 ? 14.568 -9.866 -4.903 1.00 94.69 141 ALA A CA 1
ATOM 1128 C C . ALA A 1 141 ? 14.656 -8.370 -5.231 1.00 94.69 141 ALA A C 1
ATOM 1130 O O . ALA A 1 141 ? 15.477 -7.952 -6.048 1.00 94.69 141 ALA A O 1
ATOM 1131 N N . VAL A 1 142 ? 13.869 -7.544 -4.529 1.00 93.31 142 VAL A N 1
ATOM 1132 C CA . VAL A 1 142 ? 13.903 -6.085 -4.695 1.00 93.31 142 VAL A CA 1
ATOM 1133 C C . VAL A 1 142 ? 15.275 -5.538 -4.299 1.00 93.31 142 VAL A C 1
ATOM 1135 O O . VAL A 1 142 ? 15.888 -4.802 -5.063 1.00 93.31 142 VAL A O 1
ATOM 1138 N N . ARG A 1 143 ? 15.815 -5.924 -3.135 1.00 91.31 143 ARG A N 1
ATOM 1139 C CA . ARG A 1 143 ? 17.143 -5.452 -2.705 1.00 91.31 143 ARG A CA 1
ATOM 1140 C C . ARG A 1 143 ? 18.235 -5.828 -3.711 1.00 91.31 143 ARG A C 1
ATOM 1142 O O . ARG A 1 143 ? 19.136 -5.030 -3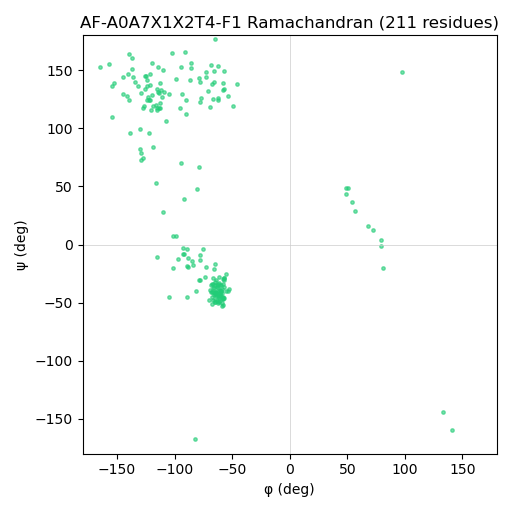.939 1.00 91.31 143 ARG A O 1
ATOM 1149 N N . GLN A 1 144 ? 18.158 -7.022 -4.298 1.00 93.38 144 GLN A N 1
ATOM 1150 C CA . GLN A 1 144 ? 19.103 -7.476 -5.314 1.00 93.38 144 GLN A CA 1
ATOM 1151 C C . GLN A 1 144 ? 18.983 -6.655 -6.603 1.00 93.38 144 GLN A C 1
ATOM 1153 O O . GLN A 1 144 ? 20.009 -6.289 -7.166 1.00 93.38 144 GLN A O 1
ATOM 1158 N N . ALA A 1 145 ? 17.766 -6.312 -7.038 1.00 93.38 145 ALA A N 1
ATOM 1159 C CA . ALA A 1 145 ? 17.544 -5.492 -8.233 1.00 93.38 145 ALA A CA 1
ATOM 1160 C C . ALA A 1 145 ? 18.165 -4.090 -8.115 1.00 93.38 145 ALA A C 1
ATOM 1162 O O . ALA A 1 145 ? 18.665 -3.557 -9.100 1.00 93.38 145 ALA A O 1
ATOM 1163 N N . TYR A 1 146 ? 18.185 -3.535 -6.900 1.00 92.19 146 TYR A N 1
ATOM 1164 C CA . TYR A 1 146 ? 18.747 -2.218 -6.589 1.00 92.19 146 TYR A CA 1
ATOM 1165 C C . TYR A 1 146 ? 20.237 -2.222 -6.214 1.00 92.19 146 TYR A C 1
ATOM 1167 O O . TYR A 1 146 ? 20.798 -1.155 -5.970 1.00 92.19 146 TYR A O 1
ATOM 1175 N N . ARG A 1 147 ? 20.883 -3.391 -6.122 1.00 88.62 147 ARG A N 1
ATOM 1176 C CA . ARG A 1 147 ? 22.215 -3.534 -5.510 1.00 88.62 147 ARG A CA 1
ATOM 1177 C C . ARG A 1 147 ? 23.276 -2.624 -6.130 1.00 88.62 147 ARG A C 1
ATOM 1179 O O . ARG A 1 147 ? 24.086 -2.074 -5.393 1.00 88.62 147 ARG A O 1
ATOM 1186 N N . ASP A 1 148 ? 23.252 -2.471 -7.449 1.00 86.44 148 ASP A N 1
ATOM 1187 C CA . ASP A 1 148 ? 24.287 -1.739 -8.187 1.00 86.44 148 ASP A CA 1
ATOM 1188 C C . ASP A 1 148 ? 23.989 -0.236 -8.305 1.00 86.44 148 ASP A C 1
ATOM 1190 O O . ASP A 1 148 ? 24.858 0.543 -8.683 1.00 86.44 148 ASP A O 1
ATOM 1194 N N . VAL A 1 149 ? 22.767 0.182 -7.956 1.00 86.38 149 VAL A N 1
ATOM 1195 C CA . VAL A 1 149 ? 22.281 1.563 -8.129 1.00 86.38 149 VAL A CA 1
ATOM 1196 C C . VAL A 1 149 ? 21.993 2.276 -6.807 1.00 86.38 149 VAL A C 1
ATOM 1198 O O . VAL A 1 149 ? 21.775 3.486 -6.794 1.00 86.38 149 VAL A O 1
ATOM 1201 N N . LEU A 1 150 ? 21.979 1.556 -5.682 1.00 86.62 150 LEU A N 1
ATOM 1202 C CA . LEU A 1 150 ? 21.585 2.086 -4.380 1.00 86.62 150 LEU A CA 1
ATOM 1203 C C . LEU A 1 150 ? 22.761 2.100 -3.397 1.00 86.62 150 LEU A C 1
ATOM 1205 O O . LEU A 1 150 ? 23.436 1.095 -3.192 1.00 86.62 150 LEU A O 1
ATOM 1209 N N . PHE A 1 151 ? 22.972 3.237 -2.731 1.00 82.62 151 PHE A N 1
ATOM 1210 C CA . PHE A 1 151 ? 24.019 3.366 -1.716 1.00 82.62 151 PHE A CA 1
ATOM 1211 C C . PHE A 1 151 ? 23.744 2.487 -0.480 1.00 82.62 151 PHE A C 1
ATOM 1213 O O . PHE A 1 151 ? 22.595 2.274 -0.080 1.00 82.62 151 PHE A O 1
ATOM 1220 N N . ASN A 1 152 ? 24.811 2.022 0.176 1.00 81.50 152 ASN A N 1
ATOM 1221 C CA . ASN A 1 152 ? 24.713 1.185 1.372 1.00 81.50 152 ASN A CA 1
ATOM 1222 C C . ASN A 1 152 ? 23.903 1.862 2.493 1.00 81.50 152 ASN A C 1
ATOM 1224 O O . ASN A 1 152 ? 24.111 3.025 2.828 1.00 81.50 152 ASN A O 1
ATOM 1228 N N . GLY A 1 153 ? 22.984 1.111 3.106 1.00 83.25 153 GLY A N 1
ATOM 1229 C CA . GLY A 1 153 ? 22.126 1.609 4.190 1.00 83.25 153 GLY A CA 1
ATOM 1230 C C . GLY A 1 153 ? 20.929 2.448 3.729 1.00 83.25 153 GLY A C 1
ATOM 1231 O O . GLY A 1 153 ? 20.183 2.956 4.565 1.00 83.25 153 GLY A O 1
ATOM 1232 N N . ARG A 1 154 ? 20.719 2.591 2.416 1.00 91.88 154 ARG A N 1
ATOM 1233 C CA . ARG A 1 154 ? 19.507 3.188 1.851 1.00 91.88 154 ARG A CA 1
ATOM 1234 C C . ARG A 1 154 ? 18.489 2.110 1.501 1.00 91.88 154 ARG A C 1
ATOM 1236 O O .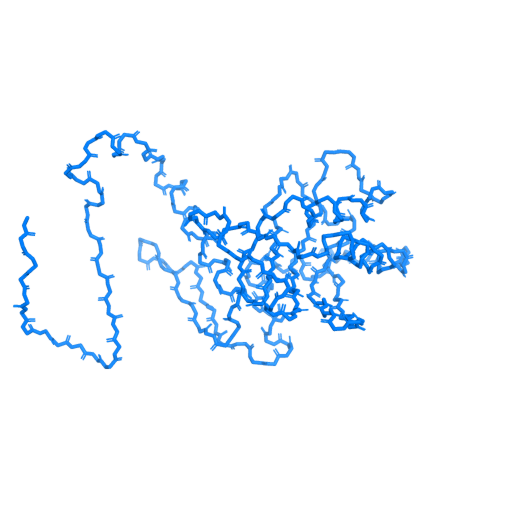 ARG A 1 154 ? 18.831 0.964 1.212 1.00 91.88 154 ARG A O 1
ATOM 1243 N N . HIS A 1 155 ? 17.221 2.495 1.535 1.00 92.81 155 HIS A N 1
ATOM 1244 C CA . HIS A 1 155 ? 16.092 1.626 1.238 1.00 92.81 155 HIS A CA 1
ATOM 1245 C C . HIS A 1 155 ? 15.411 2.070 -0.060 1.00 92.81 155 HIS A C 1
ATOM 1247 O O . HIS A 1 155 ? 15.142 3.269 -0.210 1.00 92.81 155 HIS A O 1
ATOM 1253 N N . PRO A 1 156 ? 15.110 1.133 -0.981 1.00 94.25 156 PRO A N 1
ATOM 1254 C CA . PRO A 1 156 ? 14.297 1.438 -2.147 1.00 94.25 156 PRO A CA 1
ATOM 1255 C C . PRO A 1 156 ? 12.862 1.729 -1.713 1.00 94.25 156 PRO A C 1
ATOM 1257 O O . PRO A 1 156 ? 12.403 1.236 -0.674 1.00 94.25 156 PRO A O 1
ATOM 1260 N N . THR A 1 157 ? 12.159 2.507 -2.526 1.00 95.62 157 THR A N 1
ATOM 1261 C CA . THR A 1 157 ? 10.746 2.830 -2.331 1.00 95.62 157 THR A CA 1
ATOM 1262 C C . THR A 1 157 ? 9.928 2.190 -3.435 1.00 95.62 157 THR A C 1
ATOM 1264 O O . THR A 1 157 ? 10.368 2.152 -4.580 1.00 95.62 157 THR A O 1
ATOM 1267 N N . PHE A 1 158 ? 8.770 1.627 -3.106 1.00 96.81 158 PHE A N 1
ATOM 1268 C CA . PHE A 1 158 ? 7.921 0.978 -4.097 1.00 96.81 158 PHE A CA 1
ATOM 1269 C C . PHE A 1 158 ? 6.499 0.741 -3.581 1.00 96.81 158 PHE A C 1
ATOM 1271 O O . PHE A 1 158 ? 6.259 0.550 -2.383 1.00 96.81 158 PHE A O 1
ATOM 1278 N N . VAL A 1 159 ? 5.564 0.696 -4.527 1.00 97.75 159 VAL A N 1
ATOM 1279 C CA . VAL A 1 159 ? 4.181 0.249 -4.356 1.00 97.75 159 VAL A CA 1
ATOM 1280 C C . VAL A 1 159 ? 3.901 -0.755 -5.466 1.00 97.75 159 VAL A C 1
ATOM 1282 O O . VAL A 1 159 ? 3.663 -0.363 -6.602 1.00 97.75 159 VAL A O 1
ATOM 1285 N N . LEU A 1 160 ? 3.972 -2.043 -5.144 1.00 97.62 160 LEU A N 1
ATOM 1286 C CA . LEU A 1 160 ? 3.936 -3.132 -6.117 1.00 97.62 160 LEU A CA 1
ATOM 1287 C C . LEU A 1 160 ? 2.783 -4.089 -5.856 1.00 97.62 160 LEU A C 1
ATOM 1289 O O . LEU A 1 160 ? 2.543 -4.503 -4.721 1.00 97.62 160 LEU A O 1
ATOM 1293 N N . PHE A 1 161 ? 2.127 -4.488 -6.933 1.00 97.75 161 PHE A N 1
ATOM 1294 C CA . PHE A 1 161 ? 1.014 -5.416 -6.956 1.00 97.75 161 PHE A CA 1
ATOM 1295 C C . PHE A 1 161 ? 1.416 -6.619 -7.791 1.00 97.75 161 PHE A C 1
ATOM 1297 O O . PHE A 1 161 ? 1.758 -6.496 -8.964 1.00 97.75 161 PHE A O 1
ATOM 1304 N N . PHE A 1 162 ? 1.412 -7.775 -7.149 1.00 97.31 162 PHE A N 1
ATOM 1305 C CA . PHE A 1 162 ? 1.747 -9.048 -7.747 1.00 97.31 162 PHE A CA 1
ATOM 1306 C C . PHE A 1 162 ? 0.499 -9.920 -7.807 1.00 97.31 162 PHE A C 1
ATOM 1308 O O . PHE A 1 162 ? -0.134 -10.212 -6.788 1.00 97.31 162 PHE A O 1
ATOM 1315 N N . GLU A 1 163 ? 0.152 -10.323 -9.013 1.00 96.75 163 GLU A N 1
ATOM 1316 C CA . GLU A 1 163 ? -0.984 -11.164 -9.332 1.00 96.75 163 GLU A CA 1
ATOM 1317 C C . GLU A 1 163 ? -0.477 -12.506 -9.854 1.00 96.75 163 GLU A C 1
ATOM 1319 O O . GLU A 1 163 ? 0.420 -12.585 -10.695 1.00 96.75 163 GLU A O 1
ATOM 1324 N N . VAL A 1 164 ? -1.021 -13.576 -9.286 1.00 95.69 164 VAL A N 1
ATOM 1325 C CA . VAL A 1 164 ? -0.615 -14.954 -9.563 1.00 95.69 164 VAL A CA 1
ATOM 1326 C C . VAL A 1 164 ? -1.768 -15.891 -9.216 1.00 95.69 164 VAL A C 1
ATOM 1328 O O . VAL A 1 164 ? -2.598 -15.559 -8.365 1.00 95.69 164 VAL A O 1
ATOM 1331 N N . ASP A 1 165 ? -1.810 -17.074 -9.829 1.00 95.31 165 ASP A N 1
ATOM 1332 C CA . ASP A 1 165 ? -2.775 -18.116 -9.473 1.00 95.31 165 ASP A CA 1
ATOM 1333 C C . ASP A 1 165 ? -2.790 -18.356 -7.941 1.00 95.31 165 ASP A C 1
ATOM 1335 O O . ASP A 1 165 ? -1.766 -18.728 -7.354 1.00 95.31 165 ASP A O 1
ATOM 1339 N N . PRO A 1 166 ? -3.934 -18.155 -7.257 1.00 93.75 166 PRO A N 1
ATOM 1340 C CA . PRO A 1 166 ? -4.058 -18.425 -5.829 1.00 93.75 166 PRO A CA 1
ATOM 1341 C C . PRO A 1 166 ? -3.674 -19.858 -5.433 1.00 93.75 166 PRO A C 1
ATOM 1343 O O . PRO A 1 166 ? -3.263 -20.077 -4.297 1.00 93.75 166 PRO A O 1
ATOM 1346 N N . SER A 1 167 ? -3.766 -20.829 -6.350 1.00 93.00 167 SER A N 1
ATOM 1347 C CA . SER A 1 167 ? -3.401 -22.230 -6.105 1.00 93.00 167 SER A CA 1
ATOM 1348 C C . SER A 1 167 ? -1.902 -22.438 -5.843 1.00 93.00 167 SER A C 1
ATOM 1350 O O . SER A 1 167 ? -1.511 -23.436 -5.231 1.00 93.00 167 SER A O 1
ATOM 1352 N N . VAL A 1 168 ? -1.054 -21.495 -6.272 1.00 91.44 168 VAL A N 1
ATOM 1353 C CA . VAL A 1 168 ? 0.405 -21.565 -6.097 1.00 91.44 168 VAL A CA 1
ATOM 1354 C C . VAL A 1 168 ? 0.922 -20.693 -4.948 1.00 91.44 168 VAL A C 1
ATOM 1356 O O . VAL A 1 168 ? 2.139 -20.586 -4.767 1.00 91.44 168 VAL A O 1
ATOM 1359 N N . VAL A 1 169 ? 0.025 -20.100 -4.149 1.00 92.12 169 VAL A N 1
ATOM 1360 C CA . VAL A 1 169 ? 0.365 -19.256 -2.994 1.00 92.12 169 VAL A CA 1
ATOM 1361 C C . VAL A 1 169 ? -0.355 -19.737 -1.738 1.00 92.12 169 VAL A C 1
ATOM 1363 O O . VAL A 1 169 ? -1.575 -19.663 -1.630 1.00 92.12 169 VAL A O 1
ATOM 1366 N N . ASP A 1 170 ? 0.412 -20.147 -0.733 1.00 90.75 170 ASP A N 1
ATOM 1367 C CA . ASP A 1 170 ? -0.112 -20.442 0.596 1.00 90.75 170 ASP A CA 1
ATOM 1368 C C . ASP A 1 170 ? -0.074 -19.187 1.482 1.00 90.75 170 ASP A C 1
ATOM 1370 O O . ASP A 1 170 ? 0.990 -18.681 1.851 1.00 90.75 170 ASP A O 1
ATOM 1374 N N . VAL A 1 171 ? -1.256 -18.674 1.828 1.00 88.00 171 VAL A N 1
ATOM 1375 C CA . VAL A 1 171 ? -1.437 -17.511 2.715 1.00 88.00 171 VAL A CA 1
ATOM 1376 C C . VAL A 1 171 ? -1.603 -17.896 4.191 1.00 88.00 171 VAL A C 1
ATOM 1378 O O . VAL A 1 171 ? -1.629 -17.018 5.058 1.00 88.00 171 VAL A O 1
ATOM 1381 N N . ASN A 1 172 ? -1.729 -19.187 4.507 1.00 85.00 172 ASN A N 1
ATOM 1382 C CA . ASN A 1 172 ? -1.984 -19.687 5.858 1.00 85.00 172 ASN A CA 1
ATOM 1383 C C . ASN A 1 172 ? -0.687 -20.016 6.619 1.00 85.00 172 ASN A C 1
ATOM 1385 O O . ASN A 1 172 ? -0.611 -20.992 7.361 1.00 85.00 172 ASN A O 1
ATOM 1389 N N . VAL A 1 173 ? 0.345 -19.188 6.450 1.00 83.25 173 VAL A N 1
ATOM 1390 C CA . VAL A 1 173 ? 1.673 -19.430 7.040 1.00 83.25 173 VAL A CA 1
ATOM 1391 C C . VAL A 1 173 ? 1.956 -18.606 8.300 1.00 83.25 173 VAL A C 1
ATOM 1393 O O . VAL A 1 173 ? 2.801 -18.995 9.100 1.00 83.25 173 VAL A O 1
ATOM 1396 N N . HIS A 1 174 ? 1.240 -17.495 8.528 1.00 82.69 174 HIS A N 1
ATOM 1397 C CA . HIS A 1 174 ? 1.428 -16.634 9.705 1.00 82.69 174 HIS A CA 1
ATOM 1398 C C . HIS A 1 174 ? 0.085 -16.193 10.327 1.00 82.69 174 HIS A C 1
ATOM 1400 O O . HIS A 1 174 ? -0.849 -15.878 9.585 1.00 82.69 174 HIS A O 1
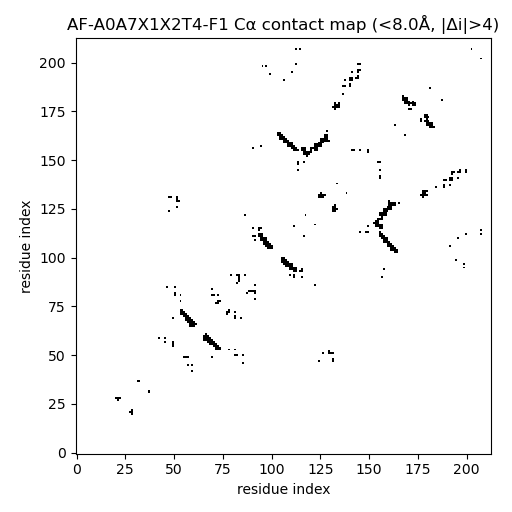ATOM 1406 N N . PRO A 1 175 ? -0.042 -16.057 11.668 1.00 75.69 175 PRO A N 1
ATOM 1407 C CA . PRO A 1 175 ? -1.284 -15.627 12.328 1.00 75.69 175 PRO A CA 1
ATOM 1408 C C . PRO A 1 175 ? -1.833 -14.269 11.868 1.00 75.69 175 PRO A C 1
ATOM 1410 O O . PRO A 1 175 ? -3.050 -14.085 11.836 1.00 75.69 175 PRO A O 1
ATOM 1413 N N . THR A 1 176 ? -0.963 -13.338 11.462 1.00 82.19 176 THR A N 1
ATOM 1414 C CA . THR A 1 176 ? -1.353 -12.025 10.903 1.00 82.19 176 THR A CA 1
ATOM 1415 C C . THR A 1 176 ? -1.466 -12.017 9.376 1.00 82.19 176 THR A C 1
ATOM 1417 O O . THR A 1 176 ? -1.838 -10.996 8.807 1.00 82.19 176 THR A O 1
ATOM 1420 N N . LYS A 1 177 ? -1.155 -13.139 8.705 1.00 82.81 177 LYS A N 1
ATOM 1421 C CA . LYS A 1 177 ? -1.227 -13.316 7.243 1.00 82.81 177 LYS A CA 1
ATOM 1422 C C . LYS A 1 177 ? -0.385 -12.283 6.475 1.00 82.81 177 LYS A C 1
ATOM 1424 O O . LYS A 1 177 ? -0.736 -11.891 5.367 1.00 82.81 177 LYS A O 1
ATOM 1429 N N . HIS A 1 178 ? 0.689 -11.798 7.102 1.00 80.81 178 HIS A N 1
ATOM 1430 C CA . HIS A 1 178 ? 1.648 -10.877 6.486 1.00 80.81 178 HIS A CA 1
ATOM 1431 C C . HIS A 1 178 ? 2.705 -11.603 5.654 1.00 80.81 178 HIS A C 1
ATOM 1433 O O . HIS A 1 178 ? 3.368 -10.967 4.845 1.00 80.81 178 HIS A O 1
ATOM 1439 N N . GLU A 1 179 ? 2.872 -12.904 5.854 1.00 86.31 179 GLU A N 1
ATOM 1440 C CA . GLU A 1 179 ? 3.811 -13.740 5.113 1.00 86.31 179 GLU A CA 1
ATOM 1441 C C . GLU A 1 179 ? 3.015 -14.685 4.215 1.00 86.31 179 GLU A C 1
ATOM 1443 O O . GLU A 1 179 ? 1.877 -15.042 4.543 1.00 86.31 179 GLU A O 1
ATOM 1448 N N . VAL A 1 180 ? 3.606 -15.065 3.086 1.00 90.31 180 VAL A N 1
ATOM 1449 C CA . VAL A 1 180 ? 3.031 -16.021 2.136 1.00 90.31 180 VAL A CA 1
ATOM 1450 C C . VAL A 1 180 ? 4.122 -16.977 1.687 1.00 90.31 180 VAL A C 1
ATOM 1452 O O . VAL A 1 180 ? 5.291 -16.609 1.635 1.00 90.31 180 VAL A O 1
ATOM 1455 N N . ARG A 1 181 ? 3.756 -18.207 1.340 1.00 91.25 181 ARG A N 1
ATOM 1456 C CA . ARG A 1 181 ? 4.692 -19.173 0.767 1.00 91.25 181 ARG A CA 1
ATOM 1457 C C . ARG A 1 181 ? 4.298 -19.477 -0.667 1.00 91.25 181 ARG A C 1
ATOM 1459 O O . ARG A 1 181 ? 3.232 -20.023 -0.927 1.00 91.25 181 ARG A O 1
ATOM 1466 N N . PHE A 1 182 ? 5.184 -19.139 -1.593 1.00 92.62 182 PHE A N 1
ATOM 1467 C CA . PHE A 1 182 ? 5.039 -19.499 -2.998 1.00 92.62 182 PHE A CA 1
ATOM 1468 C C . PHE A 1 182 ? 5.439 -20.961 -3.210 1.00 92.62 182 PHE A C 1
ATOM 1470 O O . PHE A 1 182 ? 6.436 -21.416 -2.643 1.00 92.62 182 PHE A O 1
ATOM 1477 N N . ARG A 1 183 ? 4.689 -21.685 -4.047 1.00 92.00 183 ARG A N 1
ATOM 1478 C CA . ARG A 1 183 ? 5.015 -23.066 -4.437 1.00 92.00 183 ARG A CA 1
ATOM 1479 C C . ARG A 1 183 ? 6.367 -23.147 -5.149 1.00 92.00 183 ARG A C 1
ATOM 1481 O O . ARG A 1 183 ? 7.152 -24.039 -4.849 1.00 92.00 183 ARG A O 1
ATOM 1488 N N . ASP A 1 184 ? 6.639 -22.197 -6.043 1.00 92.06 184 ASP A N 1
ATOM 1489 C CA . ASP A 1 184 ? 7.947 -22.003 -6.672 1.00 92.06 184 ASP A CA 1
ATOM 1490 C C . ASP A 1 184 ? 8.495 -20.612 -6.328 1.00 92.06 184 ASP A C 1
ATOM 1492 O O . ASP A 1 184 ? 8.340 -19.637 -7.066 1.00 92.06 184 ASP A O 1
ATOM 1496 N N . GLY A 1 185 ? 9.123 -20.510 -5.156 1.00 92.94 185 GLY A N 1
ATOM 1497 C CA . GLY A 1 185 ? 9.723 -19.257 -4.707 1.00 92.94 185 GLY A CA 1
ATOM 1498 C C . GLY A 1 185 ? 10.845 -18.767 -5.624 1.00 92.94 185 GLY A C 1
ATOM 1499 O O . GLY A 1 185 ? 10.993 -17.562 -5.808 1.00 92.94 185 GLY A O 1
ATOM 1500 N N . ARG A 1 186 ? 11.617 -19.674 -6.235 1.00 94.25 186 ARG A N 1
ATOM 1501 C CA . ARG A 1 186 ? 12.737 -19.287 -7.101 1.00 94.25 186 ARG A CA 1
ATOM 1502 C C . ARG A 1 186 ? 12.233 -18.612 -8.370 1.00 94.25 186 ARG A C 1
ATOM 1504 O O . ARG A 1 186 ? 12.734 -17.550 -8.719 1.00 94.25 186 ARG A O 1
ATOM 1511 N N . MET A 1 187 ? 11.206 -19.175 -9.005 1.00 94.12 187 MET A N 1
ATOM 1512 C CA . MET A 1 187 ? 10.578 -18.562 -10.175 1.00 94.12 187 MET A CA 1
ATOM 1513 C C . MET A 1 187 ? 10.049 -17.158 -9.860 1.00 94.12 187 MET A C 1
ATOM 1515 O O . MET A 1 187 ? 10.302 -16.227 -10.623 1.00 94.12 187 MET A O 1
ATOM 1519 N N . VAL A 1 188 ? 9.358 -16.991 -8.727 1.00 94.62 188 VAL A N 1
ATOM 1520 C CA . VAL A 1 188 ? 8.853 -15.679 -8.289 1.00 94.62 188 VAL A CA 1
ATOM 1521 C C . VAL A 1 188 ? 10.006 -14.710 -8.030 1.00 94.62 188 VAL A C 1
ATOM 1523 O O . VAL A 1 188 ? 9.968 -13.576 -8.497 1.00 94.62 188 VAL A O 1
ATOM 1526 N N . HIS A 1 189 ? 11.053 -15.154 -7.335 1.00 95.94 189 HIS A N 1
ATOM 1527 C CA . HIS A 1 189 ? 12.237 -14.344 -7.064 1.00 95.94 189 HIS A CA 1
ATOM 1528 C C . HIS A 1 189 ? 12.889 -13.847 -8.359 1.00 95.94 189 HIS A C 1
ATOM 1530 O O . HIS A 1 189 ? 13.102 -12.646 -8.518 1.00 95.94 189 HIS A O 1
ATOM 1536 N N . ASP A 1 190 ? 13.171 -14.758 -9.290 1.00 95.56 190 ASP A N 1
ATOM 1537 C CA . ASP A 1 190 ? 13.866 -14.454 -10.541 1.00 95.56 190 ASP A CA 1
ATOM 1538 C C . ASP A 1 190 ? 13.013 -13.559 -11.452 1.00 95.56 190 ASP A C 1
ATOM 1540 O O . ASP A 1 190 ? 13.543 -12.673 -12.124 1.00 95.56 190 ASP A O 1
ATOM 1544 N N . PHE A 1 191 ? 11.686 -13.729 -11.428 1.00 96.00 191 PHE A N 1
ATOM 1545 C CA . PHE A 1 191 ? 10.748 -12.843 -12.115 1.00 96.00 191 PHE A CA 1
ATOM 1546 C C . PHE A 1 191 ? 10.762 -11.423 -11.536 1.00 96.00 191 PHE A C 1
ATOM 1548 O O . PHE A 1 191 ? 10.913 -10.462 -12.294 1.00 96.00 191 PHE A O 1
ATOM 1555 N N . LEU A 1 192 ? 10.651 -11.279 -10.210 1.00 96.12 192 LEU A N 1
ATOM 1556 C CA . LEU A 1 192 ? 10.681 -9.974 -9.543 1.00 96.12 192 LEU A CA 1
ATOM 1557 C C . LEU A 1 192 ? 12.026 -9.275 -9.766 1.00 96.12 192 LEU A C 1
ATOM 1559 O O . LEU A 1 192 ? 12.057 -8.128 -10.204 1.00 96.12 192 LEU A O 1
ATOM 1563 N N . TYR A 1 193 ? 13.135 -9.975 -9.513 1.00 96.06 193 TYR A N 1
ATOM 1564 C CA . TYR A 1 193 ? 14.479 -9.443 -9.718 1.00 96.06 193 TYR A CA 1
ATOM 1565 C C . TYR A 1 193 ? 14.692 -9.023 -11.174 1.00 96.06 193 TYR A C 1
ATOM 1567 O O . TYR A 1 193 ? 15.055 -7.877 -11.421 1.00 96.06 193 TYR A O 1
ATOM 1575 N N . GLY A 1 194 ? 14.431 -9.910 -12.139 1.00 94.75 194 GLY A N 1
ATOM 1576 C CA . GLY A 1 194 ? 14.673 -9.631 -13.555 1.00 94.75 194 GLY A CA 1
ATOM 1577 C C . GLY A 1 194 ? 13.821 -8.481 -14.096 1.00 94.75 194 GLY A C 1
ATOM 1578 O O . GLY A 1 194 ? 14.311 -7.684 -14.894 1.00 94.75 194 GLY A O 1
ATOM 1579 N N . THR A 1 195 ? 12.572 -8.366 -13.636 1.00 94.88 195 THR A N 1
ATOM 1580 C CA . THR A 1 195 ? 11.671 -7.271 -14.023 1.00 94.88 195 THR A CA 1
ATOM 1581 C C . THR A 1 195 ? 12.165 -5.935 -13.484 1.00 94.88 195 THR A C 1
ATOM 1583 O O . THR A 1 195 ? 12.329 -4.985 -14.246 1.00 94.88 195 THR A O 1
ATOM 1586 N N . LEU A 1 196 ? 12.457 -5.871 -12.183 1.00 94.44 196 LEU A N 1
ATOM 1587 C CA . LEU A 1 196 ? 12.900 -4.639 -11.533 1.00 94.44 196 LEU A CA 1
ATOM 1588 C C . LEU A 1 196 ? 14.294 -4.217 -11.998 1.00 94.44 196 LEU A C 1
ATOM 1590 O O . LEU A 1 196 ? 14.523 -3.041 -12.249 1.00 94.44 196 LEU A O 1
ATOM 1594 N N . HIS A 1 197 ? 15.217 -5.165 -12.152 1.00 93.75 197 HIS A N 1
ATOM 1595 C CA . HIS A 1 197 ? 16.576 -4.878 -12.597 1.00 93.75 197 HIS A CA 1
ATOM 1596 C C . HIS A 1 197 ? 16.596 -4.317 -14.023 1.00 93.75 197 HIS A C 1
ATOM 1598 O O . HIS A 1 197 ? 17.304 -3.349 -14.280 1.00 93.75 197 HIS A O 1
ATOM 1604 N N . ARG A 1 198 ? 15.771 -4.860 -14.931 1.00 92.25 198 ARG A N 1
ATOM 1605 C CA . ARG A 1 198 ? 15.617 -4.302 -16.282 1.00 92.25 198 ARG A CA 1
ATOM 1606 C C . ARG A 1 198 ? 15.000 -2.907 -16.245 1.00 92.25 198 ARG A C 1
ATOM 1608 O O . ARG A 1 198 ? 15.574 -1.992 -16.817 1.00 92.25 198 ARG A O 1
ATOM 1615 N N . ALA A 1 199 ? 13.891 -2.737 -15.523 1.00 90.94 199 ALA A N 1
ATOM 1616 C CA . ALA A 1 199 ? 13.217 -1.444 -15.415 1.00 90.94 199 ALA A CA 1
ATOM 1617 C C . ALA A 1 199 ? 14.141 -0.344 -14.867 1.00 90.94 199 ALA A C 1
ATOM 1619 O O . ALA A 1 199 ? 14.065 0.791 -15.318 1.00 90.94 199 ALA A O 1
ATOM 1620 N N . LEU A 1 200 ? 15.030 -0.681 -13.925 1.00 89.06 200 LEU A N 1
ATOM 1621 C CA . LEU A 1 200 ? 16.029 0.239 -13.376 1.00 89.06 200 LEU A CA 1
ATOM 1622 C C . LEU A 1 200 ? 17.234 0.454 -14.305 1.00 89.06 200 LEU A C 1
ATOM 1624 O O . LEU A 1 200 ? 17.831 1.526 -14.270 1.00 89.06 200 LEU A O 1
ATOM 1628 N N . GLY A 1 201 ? 17.608 -0.545 -15.108 1.00 86.56 201 GLY A N 1
ATOM 1629 C CA . GLY A 1 201 ? 18.704 -0.450 -16.077 1.00 86.56 201 GLY A CA 1
ATOM 1630 C C . GLY A 1 201 ? 18.361 0.384 -17.313 1.00 86.56 201 GLY A C 1
ATOM 1631 O O . GLY A 1 201 ? 19.251 1.004 -17.889 1.00 86.56 201 GLY A O 1
ATOM 1632 N N . ASP A 1 202 ? 17.081 0.441 -17.685 1.00 83.31 202 ASP A N 1
ATOM 1633 C CA . ASP A 1 202 ? 16.591 1.253 -18.806 1.00 83.31 202 ASP A CA 1
ATOM 1634 C C . ASP A 1 202 ? 16.463 2.750 -18.451 1.00 83.31 202 ASP A C 1
ATOM 1636 O O . ASP A 1 202 ? 16.252 3.579 -19.338 1.00 83.31 202 ASP A O 1
ATOM 1640 N N . VAL A 1 203 ? 16.624 3.111 -17.170 1.00 79.62 203 VAL A N 1
ATOM 1641 C CA . VAL A 1 203 ? 16.589 4.500 -16.685 1.00 79.62 203 VAL A CA 1
ATOM 1642 C C . VAL A 1 203 ? 17.815 5.243 -17.179 1.00 79.62 203 VAL A C 1
ATOM 1644 O O . VAL A 1 203 ? 18.950 4.925 -16.810 1.00 79.62 203 VAL A O 1
ATOM 1647 N N . ARG A 1 204 ? 17.597 6.284 -17.974 1.00 71.06 204 ARG A N 1
ATOM 1648 C CA . ARG A 1 204 ? 18.687 7.109 -18.483 1.00 71.06 204 ARG A CA 1
ATOM 1649 C C . ARG A 1 204 ? 19.050 8.198 -17.468 1.00 71.06 204 ARG A C 1
ATOM 1651 O O . ARG A 1 204 ? 18.215 8.599 -16.660 1.00 71.06 204 ARG A O 1
ATOM 1658 N N . PRO A 1 205 ? 20.281 8.740 -17.505 1.00 60.72 205 PRO A N 1
ATOM 1659 C CA . PRO A 1 205 ? 20.689 9.838 -16.619 1.00 60.72 205 PRO A CA 1
ATOM 1660 C C . PRO A 1 205 ? 19.793 11.086 -16.720 1.00 60.72 205 PRO A C 1
ATOM 1662 O O . PRO A 1 205 ? 19.631 11.817 -15.748 1.00 60.72 205 PRO A O 1
ATOM 1665 N N . GLU A 1 206 ? 19.186 11.317 -17.885 1.00 59.34 206 GLU A N 1
ATOM 1666 C CA . GLU A 1 206 ? 18.217 12.394 -18.133 1.00 59.34 206 GLU A CA 1
ATOM 1667 C C . GLU A 1 206 ? 16.920 12.241 -17.317 1.00 59.34 206 GLU A C 1
ATOM 1669 O O . GLU A 1 206 ? 16.389 13.240 -16.834 1.00 59.34 206 GLU A O 1
ATOM 1674 N N . ASP A 1 207 ? 16.493 11.006 -17.035 1.00 58.75 207 ASP A N 1
ATOM 1675 C CA . ASP A 1 207 ? 15.337 10.705 -16.177 1.00 58.75 207 ASP A CA 1
ATOM 1676 C C . ASP A 1 207 ? 15.631 10.976 -14.687 1.00 58.75 207 ASP A C 1
ATOM 1678 O O . ASP A 1 207 ? 14.720 11.137 -13.878 1.00 58.75 207 ASP A O 1
ATOM 1682 N N . GLN A 1 208 ? 16.915 11.047 -14.311 1.00 55.47 208 GLN A N 1
ATOM 1683 C CA . GLN A 1 208 ? 17.377 11.268 -12.934 1.00 55.47 208 GLN A CA 1
ATOM 1684 C C . GLN A 1 208 ? 17.531 12.758 -12.582 1.00 55.47 208 GLN A C 1
ATOM 1686 O O . GLN A 1 208 ? 17.593 13.105 -11.402 1.00 55.47 208 GLN A O 1
ATOM 1691 N N . LEU A 1 209 ? 17.612 13.635 -13.591 1.00 50.56 209 LEU A N 1
ATOM 1692 C CA . LEU A 1 209 ? 17.873 15.075 -13.446 1.00 50.56 209 LEU A CA 1
ATOM 1693 C C . LEU A 1 209 ? 16.600 15.929 -13.363 1.00 50.56 209 LEU A C 1
ATOM 1695 O O . LEU A 1 209 ? 16.682 17.117 -13.052 1.00 50.56 209 LEU A O 1
ATOM 1699 N N . ALA A 1 210 ? 15.422 15.344 -13.589 1.00 43.72 210 ALA A N 1
ATOM 1700 C CA . ALA A 1 210 ? 14.140 16.019 -13.412 1.00 43.72 210 ALA A CA 1
ATOM 1701 C C . ALA A 1 210 ? 13.742 16.074 -11.923 1.00 43.72 210 ALA A C 1
ATOM 1703 O O . ALA A 1 210 ? 12.780 15.448 -11.486 1.00 43.72 210 ALA A O 1
ATOM 1704 N N . ALA A 1 211 ? 14.497 16.824 -11.121 1.00 38.00 211 ALA A N 1
ATOM 1705 C CA . ALA A 1 211 ? 13.997 17.367 -9.863 1.00 38.00 211 ALA A CA 1
ATOM 1706 C C . ALA A 1 211 ? 13.502 18.797 -10.145 1.00 38.00 211 ALA A C 1
ATOM 1708 O O . ALA A 1 211 ? 14.313 19.627 -10.564 1.00 38.00 211 ALA A O 1
ATOM 1709 N N . PRO A 1 212 ? 12.208 19.122 -9.973 1.00 42.22 212 PRO A N 1
ATOM 1710 C CA . PRO A 1 212 ? 11.787 20.511 -10.025 1.00 42.22 212 PRO A CA 1
ATOM 1711 C C . PRO A 1 212 ? 12.239 21.248 -8.753 1.00 42.22 212 PRO A C 1
ATOM 1713 O O . PRO A 1 212 ? 12.375 20.648 -7.685 1.00 42.22 212 PRO A O 1
ATOM 1716 N N . ALA A 1 213 ? 12.519 22.540 -8.936 1.00 33.16 213 ALA A N 1
ATOM 1717 C CA . ALA A 1 213 ? 12.947 23.510 -7.927 1.00 33.16 213 ALA A CA 1
ATOM 1718 C C . ALA A 1 213 ? 11.928 23.730 -6.796 1.00 33.16 213 ALA A C 1
ATOM 1720 O O . ALA A 1 213 ? 10.713 23.556 -7.044 1.00 33.16 213 ALA A O 1
#

Mean predicted aligned error: 5.72 Å

pLDDT: mean 91.34, std 10.4, range [33.16, 98.06]

Nearest PDB structures (foldseek):
  7p8v-assembly1_A  TM=9.462E-01  e=2.745E-21  Escherichia coli K-12
  1b62-assembly1_A-2  TM=9.410E-01  e=5.099E-19  Escherichia coli K-12
  5akc-assembly2_G  TM=8.712E-01  e=2.014E-16  Escherichia coli K-12
  7aib-assembly1_C  TM=8.939E-01  e=5.727E-16  Escherichia coli K-12
  1bkn-assembly1_B  TM=8.785E-01  e=4.368E-15  Escherichia coli K-12

Sequence (213 aa):
MAPRVQPAAHPVGTSVEVRDLFFNTPARRKFLKTEKTEFDHLQEVIKRLALARFDVAFNLRHNGKSILNLHEARDATARARRVAAVCGPAFLEQALPIEVERNGLHLWGWVGLPTFSRSQADLQYFYVNGRAVRDKLVAHAVRQAYRDVLFNGRHPTFVLFFEVDPSVVDVNVHPTKHEVRFRDGRMVHDFLYGTLHRALGDVRPEDQLAAPA

Solvent-accessible surface area (backbone atoms only — not comparable to full-atom values): 12684 Å² total; per-residue (Å²): 133,81,90,78,90,71,94,75,93,72,74,97,78,86,87,87,87,88,74,71,82,47,72,93,38,63,77,63,47,70,68,62,67,56,72,66,59,52,46,52,53,51,50,51,52,51,49,52,50,49,70,47,34,37,79,48,63,48,78,42,71,55,96,90,41,82,76,45,80,43,70,58,18,83,50,72,68,43,38,52,53,50,48,20,73,71,69,35,59,70,47,56,76,36,35,47,78,46,78,51,76,57,95,72,36,35,41,34,41,36,39,34,39,63,89,50,53,33,85,51,77,81,50,65,45,38,24,52,74,59,40,64,45,71,39,70,61,61,54,47,19,54,50,60,37,38,55,91,66,45,64,91,80,54,25,74,28,34,43,39,41,36,40,55,63,67,92,48,45,44,54,89,74,38,100,84,43,36,34,64,45,54,75,57,51,63,62,52,30,53,51,50,20,54,51,49,30,48,63,60,66,71,58,50,74,74,74,71,64,73,68,84,133

Radius of gyration: 20.06 Å; Cα contacts (8 Å, |Δi|>4): 274; chains: 1; bounding box: 57×47×52 Å

Secondary structure (DSSP, 8-state):
-----------SS------STTTT-HHHHTT---HHHHHHHHHHHHHHHHHH-TTS-EEEEETTEEEEEE----SHHHHHHHHHHHH-HHHHHTEEEEEEEETTEEEEEEEE-TTS-BSSS-SEEEEETTEEE--HHHHHHHHHHTTTTS-TT-B--EEEEEE--GGGEE-TTSTTS---EETTHHHHHHHHHHHHHHHHHS--HHHHS----

Organism: NCBI:txid1608996